Protein AF-A0A929IME7-F1 (afdb_monomer)

Nearest PDB structures (foldseek):
  8y5f-assembly1_C  TM=7.824E-01  e=1.468E-04  Escherichia coli
  2onk-assembly2_I  TM=8.245E-01  e=1.094E-02  Archaeoglobus fulgidus
  3d31-assembly1_C  TM=7.645E-01  e=2.244E-02  unclassified
  8zx1-assembly1_B  TM=5.375E-01  e=4.275E-03  Escherichia coli
  7ahd-assembly1_B  TM=4.769E-01  e=6.906E-01  Lactococcus lactis subsp. lactis

Solvent-accessible surface area (backbone atoms only — not comparable to full-atom values): 17289 Å² total; per-residue (Å²): 132,90,69,57,42,54,57,50,12,52,50,47,50,54,52,40,48,53,50,31,56,76,72,68,50,60,83,88,37,71,70,63,36,28,67,52,50,30,52,53,43,50,49,60,58,39,48,55,57,36,48,54,51,4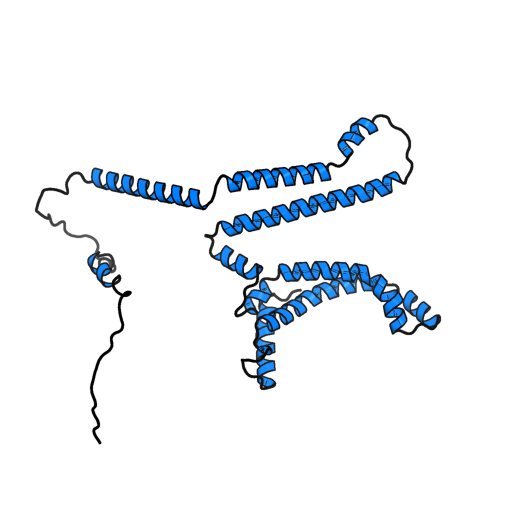3,47,65,54,55,74,72,55,66,64,63,63,51,51,56,35,44,76,74,68,43,50,73,69,52,36,40,63,71,49,52,44,64,69,42,42,67,44,52,54,55,29,50,54,52,38,52,51,52,60,65,69,49,39,53,34,41,67,63,25,39,75,88,66,80,51,73,53,49,51,52,54,53,49,60,75,66,72,75,58,72,65,55,61,53,52,51,50,54,52,54,50,52,52,50,45,51,50,33,49,51,50,32,52,49,53,50,53,52,50,56,59,54,68,74,51,91,77,82,91,62,90,71,48,62,73,49,45,67,68,61,73,44,59,37,56,53,51,36,50,50,48,52,50,51,49,51,50,48,51,52,54,48,69,73,56,48,70,69,58,56,52,50,54,54,50,50,53,51,53,51,53,48,49,51,52,51,50,49,53,53,62,75,50,83,75,87,76,90,76,92,76,87,77,91,78,84,82,88,79,95,54,104,66,81,74,76,80,43,72,78,69,53,66,74,72,78,74,82,88,88,81,80,95,79,90,86,86,82,91,84,85,85,90,132

Secondary structure (DSSP, 8-state):
--S-HHHHHHHHHHHHHHHHHHTT--TTSGGG-HHHHHHHHHHHHHHHHHHHHHHHHHTT--THHHHHHHHTT--HHHHIIIIIHHHHHHHHHHHHHHHHHHHHH-HHHHHHH-SS---HHHHHHHHHHH---HHHHHHHHHHHHHHHHHHHHHHHHHHHHHHHHHTTS-----TTHHHHHHHTS-HHHHHHHHHHHHHHHHHHHHHTS-HHHHHHHHHHHHHHHHHHHHHHHHHH---SSS---PPP-------TTTTTT-HHHHTTTS--S---------------

pLDDT: mean 74.24, std 18.99, range [30.28, 96.38]

Radius of gyration: 35.91 Å; Cα contacts (8 Å, |Δi|>4): 130; chains: 1; bounding box: 115×60×104 Å

Mean predicted aligned error: 18.52 Å

Structure (mmCIF, N/CA/C/O backbone):
data_AF-A0A929IME7-F1
#
_entry.id   AF-A0A929IME7-F1
#
loop_
_atom_site.group_PDB
_atom_site.id
_atom_site.type_symbol
_atom_site.label_atom_id
_atom_site.label_alt_id
_atom_site.label_comp_id
_atom_site.label_asym_id
_atom_site.label_entity_id
_atom_site.label_seq_id
_atom_site.pdbx_PDB_ins_code
_atom_site.Cartn_x
_atom_site.Cartn_y
_atom_site.Cartn_z
_atom_site.occupancy
_atom_site.B_iso_or_equiv
_atom_site.auth_seq_id
_atom_site.auth_comp_id
_atom_site.auth_asym_id
_atom_site.auth_atom_id
_atom_site.pdbx_PDB_model_num
ATOM 1 N N . ILE A 1 1 ? 3.994 14.304 4.535 1.00 55.09 1 ILE A N 1
ATOM 2 C CA . ILE A 1 1 ? 3.701 14.301 3.075 1.00 55.09 1 ILE A CA 1
ATOM 3 C C . ILE A 1 1 ? 4.579 15.289 2.292 1.00 55.09 1 ILE A C 1
ATOM 5 O O . ILE A 1 1 ? 4.813 15.059 1.120 1.00 55.09 1 ILE A O 1
ATOM 9 N N . LEU A 1 2 ? 5.150 16.322 2.928 1.00 61.75 2 LEU A N 1
ATOM 10 C CA . LEU A 1 2 ? 6.021 17.316 2.274 1.00 61.75 2 LEU A CA 1
ATOM 11 C C . LEU A 1 2 ? 7.448 16.849 1.914 1.00 61.75 2 LEU A C 1
ATOM 13 O O . LEU A 1 2 ? 8.170 17.603 1.272 1.00 61.75 2 LEU A O 1
ATOM 17 N N . ILE A 1 3 ? 7.880 15.646 2.315 1.00 77.56 3 ILE A N 1
ATOM 18 C CA . ILE A 1 3 ? 9.236 15.159 2.017 1.00 77.56 3 ILE A CA 1
ATOM 19 C C . ILE A 1 3 ? 9.230 14.506 0.627 1.00 77.56 3 ILE A C 1
ATOM 21 O O . ILE A 1 3 ? 8.476 13.548 0.429 1.00 77.56 3 ILE A O 1
ATOM 25 N N . PRO A 1 4 ? 10.061 14.970 -0.325 1.00 85.62 4 PRO A N 1
ATOM 26 C CA . PRO A 1 4 ? 10.187 14.327 -1.628 1.00 85.62 4 PRO A CA 1
ATOM 27 C C . PRO A 1 4 ? 10.603 12.860 -1.466 1.00 85.62 4 PRO A C 1
ATOM 29 O O . PRO A 1 4 ? 11.524 12.558 -0.708 1.00 85.62 4 PRO A O 1
ATOM 32 N N . GLY A 1 5 ? 9.970 11.943 -2.205 1.00 82.44 5 GLY A N 1
ATOM 33 C CA . GLY A 1 5 ? 10.250 10.502 -2.082 1.00 82.44 5 GLY A CA 1
ATOM 34 C C . GLY A 1 5 ? 11.716 10.125 -2.350 1.00 82.44 5 GLY A C 1
ATOM 35 O O . GLY A 1 5 ? 12.205 9.156 -1.775 1.00 82.44 5 GLY A O 1
ATOM 36 N N . VAL A 1 6 ? 12.423 10.948 -3.134 1.00 87.12 6 VAL A N 1
ATOM 37 C CA . VAL A 1 6 ? 13.877 10.878 -3.367 1.00 87.12 6 VAL A CA 1
ATOM 38 C C . VAL A 1 6 ? 14.656 10.991 -2.056 1.00 87.12 6 VAL A C 1
ATOM 40 O O . VAL A 1 6 ? 15.503 10.152 -1.762 1.00 87.12 6 VAL A O 1
ATOM 43 N N . VAL A 1 7 ? 14.342 12.012 -1.250 1.00 90.69 7 VAL A N 1
ATOM 44 C CA . VAL A 1 7 ? 15.007 12.265 0.034 1.00 90.69 7 VAL A CA 1
ATOM 45 C C . VAL A 1 7 ? 14.763 11.086 0.962 1.00 90.69 7 VAL A C 1
ATOM 47 O O . VAL A 1 7 ? 15.702 10.567 1.545 1.00 90.69 7 VAL A O 1
ATOM 50 N N . LEU A 1 8 ? 13.525 10.590 1.024 1.00 88.75 8 LEU A N 1
ATOM 51 C CA . LEU A 1 8 ? 13.186 9.430 1.847 1.00 88.75 8 LEU A CA 1
ATOM 52 C C . LEU A 1 8 ? 13.962 8.172 1.420 1.00 88.75 8 LEU A C 1
ATOM 54 O O . LEU A 1 8 ? 14.475 7.458 2.280 1.00 88.75 8 LEU A O 1
ATOM 58 N N . GLY A 1 9 ? 14.095 7.919 0.114 1.00 87.56 9 GLY A N 1
ATOM 59 C CA . GLY A 1 9 ? 14.859 6.787 -0.415 1.00 87.56 9 GLY A CA 1
ATOM 60 C C . GLY A 1 9 ? 16.346 6.859 -0.061 1.00 87.56 9 GLY A C 1
ATOM 61 O O . GLY A 1 9 ? 16.878 5.928 0.542 1.00 87.56 9 GLY A O 1
ATOM 62 N N . ILE A 1 10 ? 16.996 7.986 -0.363 1.00 89.81 10 ILE A N 1
ATOM 63 C CA . ILE A 1 10 ? 18.427 8.190 -0.087 1.00 89.81 10 ILE A CA 1
ATOM 64 C C . ILE A 1 10 ? 18.698 8.189 1.424 1.00 89.81 10 ILE A C 1
ATOM 66 O O . ILE A 1 10 ? 19.636 7.539 1.883 1.00 89.81 10 ILE A O 1
ATOM 70 N N . SER A 1 11 ? 17.864 8.863 2.221 1.00 90.88 11 SER A N 1
ATOM 71 C CA . SER A 1 11 ? 18.013 8.879 3.679 1.00 90.88 11 SER A CA 1
ATOM 72 C C . SER A 1 11 ? 17.864 7.488 4.288 1.00 90.88 11 SER A C 1
ATOM 74 O O . SER A 1 11 ? 18.624 7.163 5.194 1.00 90.88 11 SER A O 1
ATOM 76 N N . THR A 1 12 ? 16.944 6.655 3.787 1.00 89.06 12 THR A N 1
ATOM 77 C CA . THR A 1 12 ? 16.771 5.275 4.277 1.00 89.06 12 THR A CA 1
ATOM 78 C C . THR A 1 12 ? 18.009 4.426 3.990 1.00 89.06 12 THR A C 1
ATOM 80 O O . THR A 1 12 ? 18.471 3.718 4.881 1.00 89.06 12 THR A O 1
ATOM 83 N N . LEU A 1 13 ? 18.584 4.542 2.785 1.00 89.00 13 LEU A N 1
ATOM 84 C CA . LEU A 1 13 ? 19.834 3.866 2.427 1.00 89.00 13 LEU A CA 1
ATOM 85 C C . LEU A 1 13 ? 20.978 4.247 3.365 1.00 89.00 13 LEU A C 1
ATOM 87 O O . LEU A 1 13 ? 21.576 3.380 3.997 1.00 89.00 13 LEU A O 1
ATOM 91 N N . ILE A 1 14 ? 21.253 5.548 3.477 1.00 89.81 14 ILE A N 1
ATOM 92 C CA . ILE A 1 14 ? 22.387 6.055 4.257 1.00 89.81 14 ILE A CA 1
ATOM 93 C C . ILE A 1 14 ? 22.209 5.737 5.741 1.00 89.81 14 ILE A C 1
ATOM 95 O O . ILE A 1 14 ? 23.164 5.345 6.407 1.00 89.81 14 ILE A O 1
ATOM 99 N N . PHE A 1 15 ? 20.998 5.906 6.274 1.00 90.44 15 PHE A N 1
ATOM 100 C CA . PHE A 1 15 ? 20.704 5.618 7.674 1.00 90.44 15 PHE A CA 1
ATOM 101 C C . PHE A 1 15 ? 20.980 4.153 8.013 1.00 90.44 15 PHE A C 1
ATOM 103 O O . PHE A 1 15 ? 21.604 3.854 9.033 1.00 90.44 15 PHE A O 1
ATOM 110 N N . TRP A 1 16 ? 20.532 3.241 7.153 1.00 88.06 16 TRP A N 1
ATOM 111 C CA . TRP A 1 16 ? 20.640 1.815 7.415 1.00 88.06 16 TRP A CA 1
ATOM 112 C C . TRP A 1 16 ? 22.048 1.270 7.158 1.00 88.06 16 TRP A C 1
ATOM 114 O O . TRP A 1 16 ? 22.533 0.477 7.961 1.00 88.06 16 TRP A O 1
ATOM 124 N N . ASP A 1 17 ? 22.748 1.784 6.143 1.00 86.88 17 ASP A N 1
ATOM 125 C CA . ASP A 1 17 ? 24.178 1.530 5.928 1.00 86.88 17 ASP A CA 1
ATOM 126 C C . ASP A 1 17 ? 25.020 1.987 7.134 1.00 86.88 17 ASP A C 1
ATOM 128 O O . ASP A 1 17 ? 25.772 1.203 7.713 1.00 86.88 17 ASP A O 1
ATOM 132 N N . ARG A 1 18 ? 24.819 3.224 7.612 1.00 89.12 18 ARG A N 1
ATOM 133 C CA . ARG A 1 18 ? 25.498 3.740 8.817 1.00 89.12 18 ARG A CA 1
ATOM 134 C C . ARG A 1 18 ? 25.204 2.894 10.056 1.00 89.12 18 ARG A C 1
ATOM 136 O O . ARG A 1 18 ? 26.102 2.648 10.857 1.00 89.12 18 ARG A O 1
ATOM 143 N N . THR A 1 19 ? 23.958 2.457 10.220 1.00 88.62 19 THR A N 1
ATOM 144 C CA . THR A 1 19 ? 23.538 1.621 11.356 1.00 88.62 19 THR A CA 1
ATOM 145 C C . THR A 1 19 ? 24.183 0.236 11.295 1.00 88.62 19 THR A C 1
ATOM 147 O O . THR A 1 19 ? 24.656 -0.259 12.317 1.00 88.62 19 THR A O 1
ATOM 150 N N . ALA A 1 20 ? 24.258 -0.374 10.110 1.00 87.25 20 ALA A N 1
ATOM 151 C CA . ALA A 1 20 ? 24.904 -1.667 9.910 1.00 87.25 20 ALA A CA 1
ATOM 152 C C . ALA A 1 20 ? 26.404 -1.611 10.232 1.00 87.25 20 ALA A C 1
ATOM 154 O O . ALA A 1 20 ? 26.901 -2.462 10.971 1.00 87.25 20 ALA A O 1
ATOM 155 N N . GLN A 1 21 ? 27.094 -0.563 9.769 1.00 86.25 21 GLN A N 1
ATOM 156 C CA . GLN A 1 21 ? 28.511 -0.333 10.069 1.00 86.25 21 GLN A CA 1
ATOM 157 C C . GLN A 1 21 ? 28.762 -0.143 11.571 1.00 86.25 21 GLN A C 1
ATOM 159 O O . GLN A 1 21 ? 29.700 -0.725 12.113 1.00 86.25 21 GLN A O 1
ATOM 164 N N . LEU A 1 22 ? 27.910 0.624 12.264 1.00 88.12 22 LEU A N 1
ATOM 165 C CA . LEU A 1 22 ? 28.011 0.817 13.718 1.00 88.12 22 LEU A CA 1
ATOM 166 C C . LEU A 1 22 ? 27.835 -0.487 14.503 1.00 88.12 22 LEU A C 1
ATOM 168 O O . LEU A 1 22 ? 28.464 -0.669 15.542 1.00 88.12 22 LEU A O 1
ATOM 172 N N . LEU A 1 23 ? 26.986 -1.387 14.012 1.00 87.31 23 LEU A N 1
ATOM 173 C CA . LEU A 1 23 ? 26.743 -2.693 14.622 1.00 87.31 23 LEU A CA 1
ATOM 174 C C . LEU A 1 23 ? 27.769 -3.759 14.191 1.00 87.31 23 LEU A C 1
ATOM 176 O O . LEU A 1 23 ? 27.690 -4.893 14.659 1.00 87.31 23 LEU A O 1
ATOM 180 N N . GLY A 1 24 ? 28.736 -3.412 13.333 1.00 83.25 24 GLY A N 1
ATOM 181 C CA . GLY A 1 24 ? 29.780 -4.324 12.857 1.00 83.25 24 GLY A CA 1
ATOM 182 C C . GLY A 1 24 ? 29.287 -5.387 11.871 1.00 83.25 24 GLY A C 1
ATOM 183 O O . GLY A 1 24 ? 29.948 -6.408 11.689 1.00 83.25 24 GLY A O 1
ATOM 184 N N . PHE A 1 25 ? 28.126 -5.178 11.245 1.00 84.12 25 PHE A N 1
ATOM 185 C CA . PHE A 1 25 ? 27.586 -6.095 10.245 1.00 84.12 25 PHE A CA 1
ATOM 186 C C . PHE A 1 25 ? 28.297 -5.904 8.900 1.00 84.12 25 PHE A C 1
ATOM 188 O O . PHE A 1 25 ? 28.395 -4.789 8.393 1.00 84.12 25 PHE A O 1
ATOM 195 N N . GLY A 1 26 ? 28.779 -7.001 8.310 1.00 75.38 26 GLY A N 1
ATOM 196 C CA . GLY A 1 26 ? 29.401 -6.986 6.984 1.00 75.38 26 GLY A CA 1
ATOM 197 C C . GLY A 1 26 ? 28.397 -6.711 5.859 1.00 75.38 26 GLY A C 1
ATOM 198 O O . GLY A 1 26 ? 27.181 -6.828 6.051 1.00 75.38 26 GLY A O 1
ATOM 199 N N . THR A 1 27 ? 28.914 -6.407 4.668 1.00 72.19 27 THR A N 1
ATOM 200 C CA . THR A 1 27 ? 28.147 -6.093 3.444 1.00 72.19 27 THR A CA 1
ATOM 201 C C . THR A 1 27 ? 27.210 -7.206 2.968 1.00 72.19 27 THR A C 1
ATOM 203 O O . THR A 1 27 ? 26.297 -6.943 2.193 1.00 72.19 27 THR A O 1
ATOM 206 N N . ASP A 1 28 ? 27.380 -8.428 3.471 1.00 71.31 28 ASP A N 1
ATOM 207 C CA . ASP A 1 28 ? 26.550 -9.594 3.129 1.00 71.31 28 ASP A CA 1
ATOM 208 C C . ASP A 1 28 ? 25.298 -9.718 4.016 1.00 71.31 28 ASP A C 1
ATOM 210 O O . ASP A 1 28 ? 24.482 -10.630 3.868 1.00 71.31 28 ASP A O 1
ATOM 214 N N . SER A 1 29 ? 25.139 -8.806 4.977 1.00 79.81 29 SER A N 1
ATOM 215 C CA . SER A 1 29 ? 24.031 -8.831 5.927 1.00 79.81 29 SER A CA 1
ATOM 216 C C . SER A 1 29 ? 22.724 -8.379 5.276 1.00 79.81 29 SER A C 1
ATOM 218 O O . SER A 1 29 ? 22.706 -7.592 4.330 1.00 79.81 29 SER A O 1
ATOM 220 N N . PHE A 1 30 ? 21.590 -8.786 5.855 1.00 78.88 30 PHE A N 1
ATOM 221 C CA . PHE A 1 30 ? 20.258 -8.355 5.401 1.00 78.88 30 PHE A CA 1
ATOM 222 C C . PHE A 1 30 ? 20.090 -6.826 5.361 1.00 78.88 30 PHE A C 1
ATOM 224 O O . PHE A 1 30 ? 19.245 -6.318 4.627 1.00 78.88 30 PHE A O 1
ATOM 231 N N . PHE A 1 31 ? 20.921 -6.097 6.114 1.00 77.25 31 PHE A N 1
ATOM 232 C CA . PHE A 1 31 ? 20.988 -4.644 6.108 1.00 77.25 31 PHE A CA 1
ATOM 233 C C . PHE A 1 31 ? 21.411 -4.035 4.767 1.00 77.25 31 PHE A C 1
ATOM 235 O O . PHE A 1 31 ? 21.135 -2.869 4.539 1.00 77.25 31 PHE A O 1
ATOM 242 N N . TYR A 1 32 ? 22.030 -4.792 3.867 1.00 77.12 32 TYR A N 1
ATOM 243 C CA . TYR A 1 32 ? 22.416 -4.317 2.535 1.00 77.12 32 TYR A CA 1
ATOM 244 C C . TYR A 1 32 ? 21.489 -4.839 1.431 1.00 77.12 32 TYR A C 1
ATOM 246 O O . TYR A 1 32 ? 21.641 -4.505 0.256 1.00 77.12 32 TYR A O 1
ATOM 254 N N . ASN A 1 33 ? 20.491 -5.650 1.792 1.00 84.12 33 ASN A N 1
ATOM 255 C CA . ASN A 1 33 ? 19.582 -6.241 0.827 1.00 84.12 33 ASN A CA 1
ATOM 256 C C . ASN A 1 33 ? 18.559 -5.208 0.332 1.00 84.12 33 ASN A C 1
ATOM 258 O O . ASN A 1 33 ? 17.707 -4.761 1.097 1.00 84.12 33 ASN A O 1
ATOM 262 N N . GLY A 1 34 ? 18.579 -4.886 -0.964 1.00 83.25 34 GLY A N 1
ATOM 263 C CA . GLY A 1 34 ? 17.682 -3.884 -1.555 1.00 83.25 34 GLY A CA 1
ATOM 264 C C . GLY A 1 34 ? 16.193 -4.104 -1.250 1.00 83.25 34 GLY A C 1
ATOM 265 O O . GLY A 1 34 ? 15.480 -3.135 -1.014 1.00 83.25 34 GLY A O 1
ATOM 266 N N . ILE A 1 35 ? 15.721 -5.355 -1.147 1.00 85.50 35 ILE A N 1
ATOM 267 C CA . ILE A 1 35 ? 14.325 -5.643 -0.768 1.00 85.50 35 ILE A CA 1
ATOM 268 C C . ILE A 1 35 ? 14.044 -5.139 0.647 1.00 85.50 35 ILE A C 1
ATOM 270 O O . ILE A 1 35 ? 13.024 -4.494 0.884 1.00 85.50 35 ILE A O 1
ATOM 274 N N . PHE A 1 36 ? 14.948 -5.417 1.586 1.00 87.56 36 PHE A N 1
ATOM 275 C CA . PHE A 1 36 ? 14.795 -5.017 2.978 1.00 87.56 36 PHE A CA 1
ATOM 276 C C . PHE A 1 36 ? 14.721 -3.489 3.109 1.00 87.56 36 PHE A C 1
ATOM 278 O O . PHE A 1 36 ? 13.791 -2.964 3.728 1.00 87.56 36 PHE A O 1
ATOM 285 N N . LEU A 1 37 ? 15.640 -2.762 2.463 1.00 88.31 37 LEU A N 1
ATOM 286 C CA . LEU A 1 37 ? 15.640 -1.297 2.503 1.00 88.31 37 LEU A CA 1
ATOM 287 C C . LEU A 1 37 ? 14.412 -0.708 1.804 1.00 88.31 37 LEU A C 1
ATOM 289 O O . LEU A 1 37 ? 13.821 0.253 2.305 1.00 88.31 37 LEU A O 1
ATOM 293 N N . THR A 1 38 ? 13.976 -1.302 0.690 1.00 88.75 38 THR A N 1
ATOM 294 C CA . THR A 1 38 ? 12.741 -0.890 0.021 1.00 88.75 38 THR A CA 1
ATOM 295 C C . THR A 1 38 ? 11.522 -1.096 0.921 1.00 88.75 38 THR A C 1
ATOM 297 O O . THR A 1 38 ? 10.694 -0.191 1.014 1.00 88.75 38 THR A O 1
ATOM 300 N N . VAL A 1 39 ? 11.406 -2.223 1.631 1.00 89.75 39 VAL A N 1
ATOM 301 C CA . VAL A 1 39 ? 10.277 -2.487 2.544 1.00 89.75 39 VAL A CA 1
ATOM 302 C C . VAL A 1 39 ? 10.234 -1.472 3.689 1.00 89.75 39 VAL A C 1
ATOM 304 O O . VAL A 1 39 ? 9.158 -0.960 4.011 1.00 89.75 39 VAL A O 1
ATOM 307 N N . LEU A 1 40 ? 11.380 -1.117 4.276 1.00 89.62 40 LEU A N 1
ATOM 308 C CA . LEU A 1 40 ? 11.431 -0.096 5.329 1.00 89.62 40 LEU A CA 1
ATOM 309 C C . LEU A 1 40 ? 11.096 1.308 4.811 1.00 89.62 40 LEU A C 1
ATOM 311 O O . LEU A 1 40 ? 10.313 2.028 5.438 1.00 89.62 40 LEU A O 1
ATOM 315 N N . GLY A 1 41 ? 11.629 1.691 3.649 1.00 88.31 41 GLY A N 1
ATOM 316 C CA . GLY A 1 41 ? 11.316 2.985 3.038 1.00 88.31 41 GLY A CA 1
ATOM 317 C C . GLY A 1 41 ? 9.829 3.107 2.683 1.00 88.31 41 GLY A C 1
ATOM 318 O O . GLY A 1 41 ? 9.170 4.088 3.034 1.00 88.31 41 GLY A O 1
ATOM 319 N N . GLN A 1 42 ? 9.270 2.074 2.049 1.00 89.88 42 GLN A N 1
ATOM 320 C CA . GLN A 1 42 ? 7.855 2.019 1.672 1.00 89.88 42 GLN A CA 1
ATOM 321 C C . GLN A 1 42 ? 6.934 2.031 2.893 1.00 89.88 42 GLN A C 1
ATOM 323 O O . GLN A 1 42 ? 5.993 2.822 2.941 1.00 89.88 42 GLN A O 1
ATOM 328 N N . SER A 1 43 ? 7.213 1.206 3.905 1.00 91.06 43 SER A N 1
ATOM 329 C CA . SER A 1 43 ? 6.394 1.156 5.123 1.00 91.06 43 SER A CA 1
ATOM 330 C C . SER A 1 43 ? 6.396 2.487 5.876 1.00 91.06 43 SER A C 1
ATOM 332 O O . SER A 1 43 ? 5.335 2.939 6.310 1.00 91.06 43 SER A O 1
ATOM 334 N N . SER A 1 44 ? 7.537 3.175 5.946 1.00 89.81 44 SER A N 1
ATOM 335 C CA . SER A 1 44 ? 7.639 4.507 6.558 1.00 89.81 44 SER A CA 1
ATOM 336 C C . SER A 1 44 ? 6.765 5.537 5.833 1.00 89.81 44 SER A C 1
ATOM 338 O O . SER A 1 44 ? 6.012 6.276 6.470 1.00 89.81 44 SER A O 1
ATOM 340 N N . PHE A 1 45 ? 6.786 5.547 4.498 1.00 88.25 45 PHE A N 1
ATOM 341 C CA . PHE A 1 45 ? 5.948 6.444 3.698 1.00 88.25 45 PHE A CA 1
ATOM 342 C C . PHE A 1 45 ? 4.452 6.121 3.829 1.00 88.25 45 PHE A C 1
ATOM 344 O O . PHE A 1 45 ? 3.640 6.999 4.131 1.00 88.25 45 PHE A O 1
ATOM 351 N N . ILE A 1 46 ? 4.083 4.854 3.649 1.00 91.88 46 ILE A N 1
ATOM 352 C CA . ILE A 1 46 ? 2.688 4.399 3.639 1.00 91.88 46 ILE A CA 1
ATOM 353 C C . ILE A 1 46 ? 2.049 4.526 5.027 1.00 91.88 46 ILE A C 1
ATOM 355 O O . ILE A 1 46 ? 0.881 4.907 5.136 1.00 91.88 46 ILE A O 1
ATOM 359 N N . SER A 1 47 ? 2.812 4.282 6.099 1.00 92.88 47 SER A N 1
ATOM 360 C CA . SER A 1 47 ? 2.316 4.416 7.475 1.00 92.88 47 SER A CA 1
ATOM 361 C C . SER A 1 47 ? 1.765 5.813 7.766 1.00 92.88 47 SER A C 1
ATOM 363 O O . SER A 1 47 ? 0.754 5.928 8.455 1.00 92.88 47 SER A O 1
ATOM 365 N N . SER A 1 48 ? 2.343 6.862 7.167 1.00 91.00 48 SER A N 1
ATOM 366 C CA . SER A 1 48 ? 1.859 8.240 7.308 1.00 91.00 48 SER A CA 1
ATOM 367 C C . SER A 1 48 ? 0.449 8.423 6.730 1.00 91.00 48 SER A C 1
ATOM 369 O O . SER A 1 48 ? -0.385 9.096 7.339 1.00 91.00 48 SER A O 1
ATOM 371 N N . TYR A 1 49 ? 0.147 7.797 5.586 1.00 90.50 49 TYR A N 1
ATOM 372 C CA . TYR A 1 49 ? -1.198 7.823 4.996 1.00 90.50 49 TYR A CA 1
ATOM 373 C C . TYR A 1 49 ? -2.198 7.047 5.849 1.00 90.50 49 TYR A C 1
ATOM 375 O O . TYR A 1 49 ? -3.281 7.555 6.154 1.00 90.50 49 TYR A O 1
ATOM 383 N N . CYS A 1 50 ? -1.825 5.840 6.281 1.00 94.25 50 CYS A N 1
ATOM 384 C CA . CYS A 1 50 ? -2.659 5.025 7.160 1.00 94.25 50 CYS A CA 1
ATOM 385 C C . CYS A 1 50 ? -2.979 5.755 8.466 1.00 94.25 50 CYS A C 1
ATOM 387 O O . CYS A 1 50 ? -4.136 5.794 8.886 1.00 94.25 50 CYS A O 1
ATOM 389 N N . MET A 1 51 ? -1.964 6.366 9.080 1.00 94.06 51 MET A N 1
ATOM 390 C CA . MET A 1 51 ? -2.093 7.131 10.314 1.00 94.06 51 MET A CA 1
ATOM 391 C C . MET A 1 51 ? -3.086 8.279 10.146 1.00 94.06 51 MET A C 1
ATOM 393 O O . MET A 1 51 ? -3.999 8.405 10.958 1.00 94.06 51 MET A O 1
ATOM 397 N N . LEU A 1 52 ? -2.968 9.071 9.075 1.00 93.12 52 LEU A N 1
ATOM 398 C CA . LEU A 1 52 ? -3.871 10.196 8.831 1.00 93.12 52 LEU A CA 1
ATOM 399 C C . LEU A 1 52 ? -5.335 9.746 8.714 1.00 93.12 52 LEU A C 1
ATOM 401 O O . LEU A 1 52 ? -6.225 10.354 9.309 1.00 93.12 52 LEU A O 1
ATOM 405 N N . MET A 1 53 ? -5.589 8.650 7.998 1.00 93.06 53 MET A N 1
ATOM 406 C CA . MET A 1 53 ? -6.952 8.140 7.830 1.00 93.06 53 MET A CA 1
ATOM 407 C C . MET A 1 53 ? -7.528 7.531 9.109 1.00 93.06 53 MET A C 1
ATOM 409 O O . MET A 1 53 ? -8.713 7.713 9.402 1.00 93.06 53 MET A O 1
ATOM 413 N N . ILE A 1 54 ? -6.700 6.835 9.889 1.00 94.94 54 ILE A N 1
ATOM 414 C CA . ILE A 1 54 ? -7.115 6.283 11.180 1.00 94.94 54 ILE A CA 1
ATOM 415 C C . ILE A 1 54 ? -7.415 7.415 12.168 1.00 94.94 54 ILE A C 1
ATOM 417 O O . ILE A 1 54 ? -8.467 7.382 12.805 1.00 94.94 54 ILE A O 1
ATOM 421 N N . ILE A 1 55 ? -6.566 8.446 12.247 1.00 94.75 55 ILE A N 1
ATOM 422 C CA . ILE A 1 55 ? -6.781 9.613 13.117 1.00 94.75 55 ILE A CA 1
ATOM 423 C C . ILE A 1 55 ? -8.078 10.334 12.754 1.00 94.75 55 ILE A C 1
ATOM 425 O O . ILE A 1 55 ? -8.885 10.603 13.640 1.00 94.75 55 ILE A O 1
ATOM 429 N N . ALA A 1 56 ? -8.334 10.579 11.466 1.00 94.19 56 ALA A N 1
ATOM 430 C CA . ALA A 1 56 ? -9.561 11.244 11.019 1.00 94.19 56 ALA A CA 1
ATOM 431 C C . ALA A 1 56 ? -10.838 10.495 11.447 1.00 94.19 56 ALA A C 1
ATOM 433 O O . ALA A 1 56 ? -11.894 11.097 11.660 1.00 94.19 56 ALA A O 1
ATOM 434 N N . ARG A 1 57 ? -10.757 9.167 11.579 1.00 94.00 57 ARG A N 1
ATOM 435 C CA . ARG A 1 57 ? -11.862 8.332 12.063 1.00 94.00 57 ARG A CA 1
ATOM 436 C C . ARG A 1 57 ? -11.917 8.275 13.582 1.00 94.00 57 ARG A C 1
ATOM 438 O O . ARG A 1 57 ? -13.016 8.317 14.126 1.00 94.00 57 ARG A O 1
ATOM 445 N N . LEU A 1 58 ? -10.769 8.251 14.250 1.00 93.75 58 LEU A N 1
ATOM 446 C CA . LEU A 1 58 ? -10.674 8.270 15.706 1.00 93.75 58 LEU A CA 1
ATOM 447 C C . LEU A 1 58 ? -11.163 9.600 16.303 1.00 93.75 58 LEU A C 1
ATOM 449 O O . LEU A 1 58 ? -11.804 9.590 17.340 1.00 93.75 58 LEU A O 1
ATOM 453 N N . GLN A 1 59 ? -10.975 10.729 15.614 1.00 94.31 59 GLN A N 1
ATOM 454 C CA . GLN A 1 59 ? -11.499 12.041 16.032 1.00 94.31 59 GLN A CA 1
ATOM 455 C C . GLN A 1 59 ? -13.032 12.108 16.115 1.00 94.31 59 GLN A C 1
ATOM 457 O O . GLN A 1 59 ? -13.574 12.997 16.761 1.00 94.31 59 GLN A O 1
ATOM 462 N N . ARG A 1 60 ? -13.741 11.196 15.440 1.00 92.81 60 ARG A N 1
ATOM 463 C CA . ARG A 1 60 ? -15.208 11.093 15.493 1.00 92.81 60 ARG A CA 1
ATOM 464 C C . ARG A 1 60 ? -15.694 10.068 16.518 1.00 92.81 60 ARG A C 1
ATOM 466 O O . ARG A 1 60 ? -16.893 9.812 16.579 1.00 92.81 60 ARG A O 1
ATOM 473 N N . PHE A 1 61 ? -14.780 9.418 17.232 1.00 94.19 61 PHE A N 1
ATOM 474 C CA . PHE A 1 61 ? -15.112 8.428 18.243 1.00 94.19 61 PHE A CA 1
ATOM 475 C C . PHE A 1 61 ? -15.511 9.123 19.545 1.00 94.19 61 PHE A C 1
ATOM 477 O O . PHE A 1 61 ? -14.821 10.030 20.001 1.00 94.19 61 PHE A O 1
ATOM 484 N N . ASP A 1 62 ? -16.614 8.680 20.139 1.00 94.94 62 ASP A N 1
ATOM 485 C CA . ASP A 1 62 ? -17.078 9.166 21.434 1.00 94.94 62 ASP A CA 1
ATOM 486 C C . ASP A 1 62 ? -16.376 8.398 22.562 1.00 94.94 62 ASP A C 1
ATOM 488 O O . ASP A 1 62 ? -16.575 7.190 22.729 1.00 94.94 62 ASP A O 1
ATOM 492 N N . THR A 1 63 ? -15.550 9.097 23.343 1.00 92.50 63 THR A N 1
ATOM 493 C CA . THR A 1 63 ? -14.828 8.519 24.485 1.00 92.50 63 THR A CA 1
ATOM 494 C C . THR A 1 63 ? -15.762 8.029 25.589 1.00 92.50 63 THR A C 1
ATOM 496 O O . THR A 1 63 ? -15.389 7.091 26.299 1.00 92.50 63 THR A O 1
ATOM 499 N N . GLY A 1 64 ? -16.996 8.542 25.668 1.00 95.00 64 GLY A N 1
ATOM 500 C CA . GLY A 1 64 ? -17.999 8.084 26.632 1.00 95.00 64 GLY A CA 1
ATOM 501 C C . GLY A 1 64 ? -18.348 6.598 26.485 1.00 95.00 64 GLY A C 1
ATOM 502 O O . GLY A 1 64 ? -18.678 5.935 27.465 1.00 95.00 64 GLY A O 1
ATOM 503 N N . GLN A 1 65 ? -18.189 6.017 25.288 1.00 94.06 65 GLN A N 1
ATOM 504 C CA . GLN A 1 65 ? -18.389 4.576 25.081 1.00 94.06 65 GLN A CA 1
ATOM 505 C C . GLN A 1 65 ? -17.323 3.719 25.776 1.00 94.06 65 GLN A C 1
ATOM 507 O O . GLN A 1 65 ? -17.602 2.581 26.156 1.00 94.06 65 GLN A O 1
ATOM 512 N N . ILE A 1 66 ? -16.099 4.237 25.923 1.00 95.00 66 ILE A N 1
ATOM 513 C CA . ILE A 1 66 ? -15.019 3.546 26.640 1.00 95.00 66 ILE A CA 1
ATOM 514 C C . ILE A 1 66 ? -15.222 3.693 28.147 1.00 95.00 66 ILE A C 1
ATOM 516 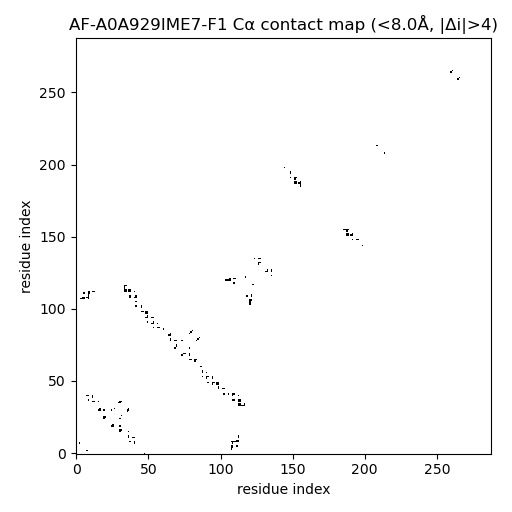O O . ILE A 1 66 ? -15.110 2.696 28.858 1.00 95.00 66 ILE A O 1
ATOM 520 N N . GLU A 1 67 ? -15.566 4.893 28.615 1.00 95.06 67 GLU A N 1
ATOM 521 C CA . GLU A 1 67 ? -15.851 5.173 30.030 1.00 95.06 67 GLU A CA 1
ATOM 522 C C . GLU A 1 67 ? -17.009 4.307 30.543 1.00 95.06 67 GLU A C 1
ATOM 524 O O . GLU A 1 67 ? -16.832 3.552 31.495 1.00 95.06 67 GLU A O 1
ATOM 529 N N . ALA A 1 68 ? -18.132 4.258 29.819 1.00 95.62 68 ALA A N 1
ATOM 530 C CA . ALA A 1 68 ? -19.266 3.404 30.180 1.00 95.62 68 ALA A CA 1
ATOM 531 C C . ALA A 1 68 ? -18.913 1.902 30.208 1.00 95.62 68 ALA A C 1
ATOM 533 O O . ALA A 1 68 ? -19.472 1.130 30.987 1.00 95.62 68 ALA A O 1
ATOM 534 N N . ALA A 1 69 ? -17.985 1.455 29.356 1.00 94.81 69 ALA A N 1
ATOM 535 C CA . ALA A 1 69 ? -17.531 0.067 29.364 1.00 94.81 69 ALA A CA 1
ATOM 536 C C . ALA A 1 69 ? -16.647 -0.247 30.578 1.00 94.81 69 ALA A C 1
ATOM 538 O O . ALA A 1 69 ? -16.756 -1.340 31.138 1.00 94.81 69 ALA A O 1
ATOM 539 N N . LEU A 1 70 ? -15.793 0.697 30.981 1.00 95.75 70 LEU A N 1
ATOM 540 C CA . LEU A 1 70 ? -14.984 0.603 32.198 1.00 95.75 70 LEU A CA 1
ATOM 541 C C . LEU A 1 70 ? -15.878 0.589 33.446 1.00 95.75 70 LEU A C 1
ATOM 543 O O . LEU A 1 70 ? -15.652 -0.241 34.326 1.00 95.75 70 LEU A O 1
ATOM 547 N N . ASP A 1 71 ? -16.938 1.401 33.473 1.00 96.38 71 ASP A N 1
ATOM 548 C CA . ASP A 1 71 ? -17.926 1.428 34.563 1.00 96.38 71 ASP A CA 1
ATOM 549 C C . ASP A 1 71 ? -18.670 0.090 34.717 1.00 96.38 71 ASP A C 1
ATOM 551 O O . ASP A 1 71 ? -18.966 -0.349 35.828 1.00 96.38 71 ASP A O 1
ATOM 555 N N . LEU A 1 72 ? -18.917 -0.616 33.608 1.00 95.56 72 LEU A N 1
ATOM 556 C CA . LEU A 1 72 ? -19.488 -1.971 33.596 1.00 95.56 72 LEU A CA 1
ATOM 557 C C . LEU A 1 72 ? -18.470 -3.075 33.956 1.00 95.56 72 LEU A C 1
ATOM 559 O O . LEU A 1 72 ? -18.795 -4.263 33.882 1.00 95.56 72 LEU A O 1
ATOM 563 N N . GLY A 1 73 ? -17.242 -2.709 34.331 1.00 95.88 73 GLY A N 1
ATOM 564 C CA . GLY A 1 73 ? -16.187 -3.634 34.749 1.00 95.88 73 GLY A CA 1
ATOM 565 C C . GLY A 1 73 ? -15.347 -4.213 33.606 1.00 95.88 73 GLY A C 1
ATOM 566 O O . GLY A 1 73 ? -14.629 -5.195 33.814 1.00 95.88 73 GLY A O 1
ATOM 567 N N . ALA A 1 74 ? -15.409 -3.654 32.392 1.00 96.12 74 ALA A N 1
ATOM 568 C CA . ALA A 1 74 ? -14.528 -4.085 31.309 1.00 96.12 74 ALA A CA 1
ATOM 569 C C . ALA A 1 74 ? -13.088 -3.596 31.536 1.00 96.12 74 ALA A C 1
ATOM 571 O O . ALA A 1 74 ? -12.843 -2.467 31.948 1.00 96.12 74 ALA A O 1
ATOM 572 N N . THR A 1 75 ? -12.104 -4.427 31.190 1.00 96.31 75 THR A N 1
ATOM 573 C CA . THR A 1 75 ? -10.692 -4.000 31.176 1.00 96.31 75 THR A CA 1
ATOM 574 C C . THR A 1 75 ? -10.388 -3.120 29.957 1.00 96.31 75 THR A C 1
ATOM 576 O O . THR A 1 75 ? -11.025 -3.261 28.911 1.00 96.31 75 THR A O 1
ATOM 579 N N . ASN A 1 76 ? -9.354 -2.271 30.030 1.00 94.31 76 ASN A N 1
ATOM 580 C CA . ASN A 1 76 ? -8.917 -1.421 28.906 1.00 94.31 76 ASN A CA 1
ATOM 581 C C . ASN A 1 76 ? -8.719 -2.206 27.593 1.00 94.31 76 ASN A C 1
ATOM 583 O O . ASN A 1 76 ? -9.183 -1.797 26.530 1.00 94.31 76 ASN A O 1
ATOM 587 N N . THR A 1 77 ? -8.097 -3.387 27.662 1.00 96.25 77 THR A N 1
ATOM 588 C CA . THR A 1 77 ? -7.893 -4.264 26.497 1.00 96.25 77 THR A CA 1
ATOM 589 C C . THR A 1 77 ? -9.216 -4.787 25.927 1.00 96.25 77 THR A C 1
ATOM 591 O O . THR A 1 77 ? -9.355 -4.944 24.710 1.00 96.25 77 THR A O 1
ATOM 594 N N . GLN A 1 78 ? -10.202 -5.057 26.786 1.00 95.31 78 GLN A N 1
ATOM 595 C CA . GLN A 1 78 ? -11.529 -5.516 26.380 1.00 95.31 78 GLN A CA 1
ATOM 596 C C . GLN A 1 78 ? -12.341 -4.392 25.731 1.00 95.31 78 GLN A C 1
ATOM 598 O O . GLN A 1 78 ? -12.916 -4.624 24.666 1.00 95.31 78 GLN A O 1
ATOM 603 N N . ALA A 1 79 ? -12.337 -3.189 26.311 1.00 95.50 79 ALA A N 1
ATOM 604 C CA . ALA A 1 79 ? -12.963 -2.005 25.723 1.00 95.50 79 ALA A CA 1
ATOM 605 C C . ALA A 1 79 ? -12.339 -1.673 24.352 1.00 95.50 79 ALA A C 1
ATOM 607 O O . ALA A 1 79 ? -13.054 -1.510 23.361 1.00 95.50 79 ALA A O 1
ATOM 608 N N . PHE A 1 80 ? -11.006 -1.716 24.246 1.00 94.44 80 PHE A N 1
ATOM 609 C CA . PHE A 1 80 ? -10.291 -1.544 22.978 1.00 94.44 80 PHE A CA 1
ATOM 610 C C . PHE A 1 80 ? -10.737 -2.562 21.916 1.00 94.44 80 PHE A C 1
ATOM 612 O O . PHE A 1 80 ? -11.154 -2.178 20.824 1.00 94.44 80 PHE A O 1
ATOM 619 N N . ARG A 1 81 ? -10.686 -3.868 22.217 1.00 95.88 81 ARG A N 1
ATOM 620 C CA . ARG A 1 81 ? -10.994 -4.916 21.224 1.00 95.88 81 ARG A CA 1
ATOM 621 C C . ARG A 1 81 ? -12.476 -4.993 20.857 1.00 95.88 81 ARG A C 1
ATOM 623 O O . ARG A 1 81 ? -12.779 -5.327 19.714 1.00 95.88 81 ARG A O 1
ATOM 630 N N . ARG A 1 82 ? -13.391 -4.743 21.801 1.00 94.81 82 ARG A N 1
ATOM 631 C CA . ARG A 1 82 ? -14.841 -4.916 21.587 1.00 94.81 82 ARG A CA 1
ATOM 632 C C . ARG A 1 82 ? -15.565 -3.657 21.128 1.00 94.81 82 ARG A C 1
ATOM 634 O O . ARG A 1 82 ? -16.623 -3.796 20.528 1.00 94.81 82 ARG A O 1
ATOM 641 N N . ILE A 1 83 ? -15.028 -2.468 21.393 1.00 94.88 83 ILE A N 1
ATOM 642 C CA . ILE A 1 83 ? -15.704 -1.197 21.091 1.00 94.88 83 ILE A CA 1
ATOM 643 C C . ILE A 1 83 ? -14.879 -0.404 20.082 1.00 94.88 83 ILE A C 1
ATOM 645 O O . ILE A 1 83 ? -15.320 -0.165 18.957 1.00 94.88 83 ILE A O 1
ATOM 649 N N . MET A 1 84 ? -13.637 -0.074 20.438 1.00 94.31 84 MET A N 1
ATOM 650 C CA . MET A 1 84 ? -12.808 0.814 19.623 1.00 94.31 84 MET A CA 1
ATOM 651 C C . MET A 1 84 ? -12.386 0.166 18.293 1.00 94.31 84 MET A C 1
ATOM 653 O O . MET A 1 84 ? -12.520 0.764 17.227 1.00 94.31 84 MET A O 1
ATOM 657 N N . LEU A 1 85 ? -11.927 -1.087 18.324 1.00 94.69 85 LEU A N 1
ATOM 658 C CA . LEU A 1 85 ? -11.480 -1.815 17.135 1.00 94.69 85 LEU A CA 1
ATOM 659 C C . LEU A 1 85 ? -12.591 -2.028 16.083 1.00 94.69 85 LEU A C 1
ATOM 661 O O . LEU A 1 85 ? -12.331 -1.742 14.914 1.00 94.69 85 LEU A O 1
ATOM 665 N N . PRO A 1 86 ? -13.820 -2.486 16.414 1.00 94.38 86 PRO A N 1
ATOM 666 C CA . PRO A 1 86 ? -14.886 -2.601 15.417 1.00 94.38 86 PRO A CA 1
ATOM 667 C C . PRO A 1 86 ? -15.347 -1.244 14.877 1.00 94.38 86 PRO A C 1
ATOM 669 O O . PRO A 1 86 ? -15.673 -1.162 13.692 1.00 94.38 86 PRO A O 1
ATOM 672 N N . PHE A 1 87 ? -15.304 -0.177 15.682 1.00 94.12 87 PHE A N 1
ATOM 673 C CA . PHE A 1 87 ? -15.558 1.182 15.197 1.00 94.12 87 PHE A CA 1
ATOM 674 C C . PHE A 1 87 ? -14.499 1.642 14.176 1.00 94.12 87 PHE A C 1
ATOM 676 O O . PHE A 1 87 ? -14.833 2.248 13.152 1.00 94.12 87 PHE A O 1
ATOM 683 N N . LEU A 1 88 ? -13.224 1.308 14.414 1.00 95.56 88 LEU A N 1
ATOM 684 C CA . LEU A 1 88 ? -12.114 1.605 13.501 1.00 95.56 88 LEU A CA 1
ATOM 685 C C . LEU A 1 88 ? -12.035 0.644 12.306 1.00 95.56 88 LEU A C 1
ATOM 687 O O . LEU A 1 88 ? -11.440 0.997 11.293 1.00 95.56 88 LEU A O 1
ATOM 691 N N . LYS A 1 89 ? -12.639 -0.547 12.365 1.00 95.19 89 LYS A N 1
ATOM 692 C CA . LYS A 1 89 ? -12.569 -1.569 11.306 1.00 95.19 89 LYS A CA 1
ATOM 693 C C . LYS A 1 89 ? -12.827 -1.039 9.882 1.00 95.19 89 LYS A C 1
ATOM 695 O O . LYS A 1 89 ? -11.987 -1.303 9.023 1.00 95.19 89 LYS A O 1
ATOM 700 N N . PRO A 1 90 ? -13.908 -0.284 9.583 1.00 92.62 90 PRO A N 1
ATOM 701 C CA . PRO A 1 90 ? -14.114 0.256 8.234 1.00 92.62 90 PRO A CA 1
ATOM 702 C C . PRO A 1 90 ? -13.020 1.254 7.817 1.00 92.62 90 PRO A C 1
ATOM 704 O O . PRO A 1 90 ? -12.652 1.311 6.643 1.00 92.62 90 PRO A O 1
ATOM 707 N N . ALA A 1 91 ? -12.462 2.004 8.775 1.00 94.38 91 ALA A N 1
ATOM 708 C CA . ALA A 1 91 ? -11.341 2.912 8.544 1.00 94.38 91 ALA A CA 1
ATOM 709 C C . ALA A 1 91 ? -10.058 2.151 8.204 1.00 94.38 91 ALA A C 1
ATOM 711 O O . ALA A 1 91 ? -9.380 2.496 7.244 1.00 94.38 91 ALA A O 1
ATOM 712 N N . ILE A 1 92 ? -9.757 1.091 8.959 1.00 95.75 92 ILE A N 1
ATOM 713 C CA . ILE A 1 92 ? -8.573 0.246 8.762 1.00 95.75 92 ILE A CA 1
ATOM 714 C C . ILE A 1 92 ? -8.638 -0.458 7.405 1.00 95.75 92 ILE A C 1
ATOM 716 O O . ILE A 1 92 ? -7.639 -0.495 6.697 1.00 95.75 92 ILE A O 1
ATOM 720 N N . ILE A 1 93 ? -9.808 -0.968 7.004 1.00 95.44 93 ILE A N 1
ATOM 721 C CA . ILE A 1 93 ? -9.985 -1.590 5.680 1.00 95.44 93 ILE A CA 1
ATOM 722 C C . ILE A 1 93 ? -9.735 -0.564 4.569 1.00 95.44 93 ILE A C 1
ATOM 724 O O . ILE A 1 93 ? -8.983 -0.836 3.636 1.00 95.44 93 ILE A O 1
ATOM 728 N N . SER A 1 94 ? -10.309 0.635 4.699 1.00 93.31 94 SER A N 1
ATOM 729 C CA . SER A 1 94 ? -10.087 1.722 3.737 1.00 93.31 94 SER A CA 1
ATOM 730 C C . SER A 1 94 ? -8.607 2.129 3.685 1.00 93.31 94 SER A C 1
ATOM 732 O O . SER A 1 94 ? -8.056 2.319 2.604 1.00 93.31 94 SER A O 1
ATOM 734 N N . ALA A 1 95 ? -7.935 2.181 4.841 1.00 95.12 95 ALA A N 1
ATOM 735 C CA . ALA A 1 95 ? -6.495 2.408 4.958 1.00 95.12 95 ALA A CA 1
ATOM 736 C C . ALA A 1 95 ? -5.648 1.327 4.314 1.00 95.12 95 ALA A C 1
ATOM 738 O O . ALA A 1 95 ? -4.703 1.669 3.613 1.00 95.12 95 ALA A O 1
ATOM 739 N N . GLY A 1 96 ? -6.019 0.060 4.455 1.00 95.62 96 GLY A N 1
ATOM 740 C CA . GLY A 1 96 ? -5.343 -1.037 3.771 1.00 95.62 96 GLY A CA 1
ATOM 741 C C . GLY A 1 96 ? -5.406 -0.908 2.247 1.00 95.62 96 GLY A C 1
ATOM 742 O O . GLY A 1 96 ? -4.398 -1.110 1.576 1.00 95.62 96 GLY A O 1
ATOM 743 N N . ILE A 1 97 ? -6.559 -0.517 1.696 1.00 93.88 97 ILE A N 1
ATOM 744 C CA . ILE A 1 97 ? -6.723 -0.345 0.242 1.00 93.88 97 ILE A CA 1
ATOM 745 C C . ILE A 1 97 ? -5.862 0.815 -0.269 1.00 93.88 97 ILE A C 1
ATOM 747 O O . ILE A 1 97 ? -5.137 0.655 -1.250 1.00 93.88 97 ILE A O 1
ATOM 751 N N . ILE A 1 98 ? -5.903 1.964 0.410 1.00 92.88 98 ILE A N 1
ATOM 752 C CA . ILE A 1 98 ? -5.077 3.122 0.043 1.00 92.88 98 ILE A CA 1
ATOM 753 C C . ILE A 1 98 ? -3.587 2.810 0.208 1.00 92.88 98 ILE A C 1
ATOM 755 O O . ILE A 1 98 ? -2.796 3.180 -0.649 1.00 92.88 98 ILE A O 1
ATOM 759 N N . ALA A 1 99 ? -3.202 2.087 1.259 1.00 94.38 99 ALA A N 1
ATOM 760 C CA . ALA A 1 99 ? -1.829 1.642 1.472 1.00 94.38 99 ALA A CA 1
ATOM 761 C C . ALA A 1 99 ? -1.321 0.751 0.338 1.00 94.38 99 ALA A C 1
ATOM 763 O O . ALA A 1 99 ? -0.205 0.937 -0.142 1.00 94.38 99 ALA A O 1
ATOM 764 N N . PHE A 1 100 ? -2.147 -0.198 -0.104 1.00 93.12 100 PHE A N 1
ATOM 765 C CA . PHE A 1 100 ? -1.826 -1.068 -1.228 1.00 93.12 100 PHE A CA 1
ATOM 766 C C . PHE A 1 100 ? -1.662 -0.272 -2.526 1.00 93.12 100 PHE A C 1
ATOM 768 O O . PHE A 1 100 ? -0.670 -0.449 -3.232 1.00 93.12 100 PHE A O 1
ATOM 775 N N . LEU A 1 101 ? -2.595 0.642 -2.810 1.00 91.31 101 LEU A N 1
ATOM 776 C CA . LEU A 1 101 ? -2.532 1.498 -3.993 1.00 91.31 101 LEU A CA 1
ATOM 777 C C . LEU A 1 101 ? -1.278 2.385 -3.977 1.00 91.31 101 LEU A C 1
ATOM 779 O O . LEU A 1 101 ? -0.522 2.388 -4.946 1.00 91.31 101 LEU A O 1
ATOM 783 N N . ALA A 1 102 ? -1.015 3.045 -2.846 1.00 90.31 102 ALA A N 1
ATOM 784 C CA . ALA A 1 102 ? 0.165 3.879 -2.642 1.00 90.31 102 ALA A CA 1
ATOM 785 C C . ALA A 1 102 ? 1.466 3.073 -2.786 1.00 90.31 102 ALA A C 1
ATOM 787 O O . ALA A 1 102 ? 2.432 3.561 -3.362 1.00 90.31 102 ALA A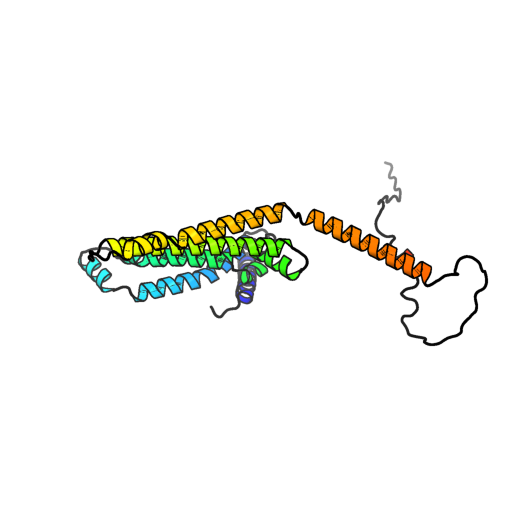 O 1
ATOM 788 N N . SER A 1 103 ? 1.501 1.824 -2.309 1.00 90.31 103 SER A N 1
ATOM 789 C CA . SER A 1 103 ? 2.654 0.938 -2.500 1.00 90.31 103 SER A CA 1
ATOM 790 C C . SER A 1 103 ? 2.879 0.590 -3.966 1.00 90.31 103 SER A C 1
ATOM 792 O O . SER A 1 103 ? 4.029 0.496 -4.395 1.00 90.31 103 SER A O 1
ATOM 794 N N . PHE A 1 104 ? 1.802 0.352 -4.718 1.00 88.38 104 PHE A N 1
ATOM 795 C CA . PHE A 1 104 ? 1.895 -0.039 -6.119 1.00 88.38 104 PHE A CA 1
ATOM 796 C C . PHE A 1 104 ? 2.415 1.106 -6.988 1.00 88.38 104 PHE A C 1
ATOM 798 O O . PHE A 1 104 ? 3.212 0.856 -7.883 1.00 88.38 104 PHE A O 1
ATOM 805 N N . GLU A 1 105 ? 2.011 2.350 -6.720 1.00 87.19 105 GLU A N 1
ATOM 806 C CA . GLU A 1 105 ? 2.412 3.520 -7.515 1.00 87.19 105 GLU A CA 1
ATOM 807 C C . GLU A 1 105 ? 3.728 4.179 -7.064 1.00 87.19 105 GLU A C 1
ATOM 809 O O . GLU A 1 105 ? 4.253 5.055 -7.757 1.00 87.19 105 GLU A O 1
ATOM 814 N N . ASN A 1 106 ? 4.298 3.780 -5.921 1.00 87.81 106 ASN A N 1
ATOM 815 C CA . ASN A 1 106 ? 5.464 4.459 -5.358 1.00 87.81 106 ASN A CA 1
ATOM 816 C C . ASN A 1 106 ? 6.771 4.103 -6.081 1.00 87.81 106 ASN A C 1
ATOM 818 O O . ASN A 1 106 ? 7.541 3.258 -5.631 1.00 87.81 106 ASN A O 1
ATOM 822 N N . TYR A 1 107 ? 7.045 4.819 -7.169 1.00 86.88 107 TYR A N 1
ATOM 823 C CA . TYR A 1 107 ? 8.317 4.796 -7.895 1.00 86.88 107 TYR A CA 1
ATOM 824 C C . TYR A 1 107 ? 9.438 5.579 -7.184 1.00 86.88 107 TYR A C 1
ATOM 826 O O . TYR A 1 107 ? 10.601 5.171 -7.190 1.00 86.88 107 TYR A O 1
ATOM 834 N N . ASN A 1 108 ? 9.097 6.712 -6.559 1.00 85.50 108 ASN A N 1
ATOM 835 C CA . ASN A 1 108 ? 10.080 7.677 -6.057 1.00 85.50 108 ASN A CA 1
ATOM 836 C C . ASN A 1 108 ? 10.988 7.103 -4.968 1.00 85.50 108 ASN A C 1
ATOM 838 O O . ASN A 1 108 ? 12.151 7.480 -4.903 1.00 85.50 108 ASN A O 1
ATOM 842 N N . THR A 1 109 ? 10.480 6.217 -4.111 1.00 85.25 109 THR A N 1
ATOM 843 C CA . THR A 1 109 ? 11.295 5.571 -3.072 1.00 85.25 109 THR A CA 1
ATOM 844 C C . THR A 1 109 ? 11.987 4.308 -3.592 1.00 85.25 109 THR A C 1
ATOM 846 O O . THR A 1 109 ? 13.128 4.040 -3.207 1.00 85.25 109 THR A O 1
ATOM 849 N N . THR A 1 110 ? 11.346 3.533 -4.480 1.00 87.56 110 THR A N 1
ATOM 850 C CA . THR A 1 110 ? 11.919 2.273 -4.993 1.00 87.56 110 THR A CA 1
ATOM 851 C C . THR A 1 110 ? 13.127 2.498 -5.881 1.00 87.56 110 THR A C 1
ATOM 853 O O . THR A 1 110 ? 14.071 1.726 -5.795 1.00 87.56 110 THR A O 1
ATOM 856 N N . VAL A 1 111 ? 13.137 3.552 -6.701 1.00 87.19 111 VAL A N 1
ATOM 857 C CA . VAL A 1 111 ? 14.241 3.782 -7.646 1.00 87.19 111 VAL A CA 1
ATOM 858 C C . VAL A 1 111 ? 15.590 4.001 -6.950 1.00 87.19 111 VAL A C 1
ATOM 860 O O . VAL A 1 111 ? 16.620 3.658 -7.514 1.00 87.19 111 VAL A O 1
ATOM 863 N N . PHE A 1 112 ? 15.589 4.528 -5.720 1.00 85.56 112 PHE A N 1
ATOM 864 C CA . PHE A 1 112 ? 16.818 4.718 -4.944 1.00 85.56 112 PHE A CA 1
ATOM 865 C C . PHE A 1 112 ? 17.119 3.549 -4.007 1.00 85.56 112 PHE A C 1
ATOM 867 O O . PHE A 1 112 ? 18.279 3.310 -3.721 1.00 85.56 112 PHE A O 1
ATOM 874 N N . THR A 1 113 ? 16.110 2.825 -3.512 1.00 82.38 113 THR A N 1
ATOM 875 C CA . THR A 1 113 ? 16.332 1.736 -2.537 1.00 82.38 113 THR A CA 1
ATOM 876 C C . THR A 1 113 ? 16.619 0.380 -3.174 1.00 82.38 113 THR A C 1
ATOM 878 O O . THR A 1 113 ? 17.234 -0.473 -2.535 1.00 82.38 113 THR A O 1
ATOM 881 N N . ILE A 1 114 ? 16.178 0.165 -4.413 1.00 78.56 114 ILE A N 1
ATOM 882 C CA . ILE A 1 114 ? 16.316 -1.118 -5.092 1.00 78.56 114 ILE A CA 1
ATOM 883 C C . ILE A 1 114 ? 17.646 -1.165 -5.856 1.00 78.56 114 ILE A C 1
ATOM 885 O O . ILE A 1 114 ? 17.947 -0.278 -6.648 1.00 78.56 114 ILE A O 1
ATOM 889 N N . SER A 1 115 ? 18.456 -2.192 -5.584 1.00 69.31 115 SER A N 1
ATOM 890 C CA . SER A 1 115 ? 19.786 -2.360 -6.190 1.00 69.31 115 SER A CA 1
ATOM 891 C C . SER A 1 115 ? 19.767 -3.387 -7.330 1.00 69.31 115 SER A C 1
ATOM 893 O O . SER A 1 115 ? 20.062 -3.047 -8.469 1.00 69.31 115 SER A O 1
ATOM 895 N N . SER A 1 116 ? 19.338 -4.628 -7.063 1.00 70.31 116 SER A N 1
ATOM 896 C CA . SER A 1 116 ? 19.414 -5.739 -8.032 1.00 70.31 116 SER A CA 1
ATOM 897 C C . SER A 1 116 ? 18.077 -6.194 -8.625 1.00 70.31 116 SER A C 1
ATOM 899 O O . SER A 1 116 ? 18.054 -6.807 -9.688 1.00 70.31 116 SER A O 1
ATOM 901 N N . LEU A 1 117 ? 16.956 -5.928 -7.951 1.00 76.12 117 LEU A N 1
ATOM 902 C CA . LEU A 1 117 ? 15.623 -6.319 -8.413 1.00 76.12 117 LEU A CA 1
ATOM 903 C C . LEU A 1 117 ? 14.870 -5.103 -8.923 1.00 76.12 117 LEU A C 1
ATOM 905 O O . LEU A 1 117 ? 14.979 -4.021 -8.362 1.00 76.12 117 LEU A O 1
ATOM 909 N N . HIS A 1 118 ? 14.054 -5.278 -9.954 1.00 81.75 118 HIS A N 1
ATOM 910 C CA . HIS A 1 118 ? 13.254 -4.187 -10.488 1.00 81.75 118 HIS A CA 1
ATOM 911 C C . HIS A 1 118 ? 11.772 -4.405 -10.197 1.00 81.75 118 HIS A C 1
ATOM 913 O O . HIS A 1 118 ? 11.209 -5.461 -10.483 1.00 81.75 118 HIS A O 1
ATOM 919 N N . THR A 1 119 ? 11.121 -3.383 -9.641 1.00 85.38 119 THR A N 1
ATOM 920 C CA . THR A 1 119 ? 9.663 -3.345 -9.509 1.00 85.38 119 THR A CA 1
ATOM 921 C C . THR A 1 119 ? 9.010 -2.992 -10.840 1.00 85.38 119 THR A C 1
ATOM 923 O O . THR A 1 119 ? 9.610 -2.348 -11.703 1.00 85.38 119 THR A O 1
ATOM 926 N N . PHE A 1 120 ? 7.737 -3.362 -10.980 1.00 84.31 120 PHE A N 1
ATOM 927 C CA . PHE A 1 120 ? 6.919 -3.037 -12.149 1.00 84.31 120 PHE A CA 1
ATOM 928 C C . PHE A 1 120 ? 6.972 -1.542 -12.516 1.00 84.31 120 PHE A C 1
ATOM 930 O O . PHE A 1 120 ? 7.198 -1.187 -13.673 1.00 84.31 120 PHE A O 1
ATOM 937 N N . THR A 1 121 ? 6.842 -0.661 -11.521 1.00 85.06 121 THR A N 1
ATOM 938 C CA . THR A 1 121 ? 6.887 0.796 -11.702 1.00 85.06 121 THR A CA 1
ATOM 939 C C . THR A 1 121 ? 8.243 1.306 -12.161 1.00 85.06 121 THR A C 1
ATOM 941 O O . THR A 1 121 ? 8.298 2.197 -13.010 1.00 85.06 121 THR A O 1
ATOM 944 N N . THR A 1 122 ? 9.336 0.737 -11.650 1.00 85.88 122 THR A N 1
ATOM 945 C CA . THR A 1 122 ? 10.693 1.106 -12.066 1.00 85.88 122 THR A CA 1
ATOM 946 C C . THR A 1 122 ? 10.947 0.702 -13.516 1.00 85.88 122 THR A C 1
ATOM 948 O O . THR A 1 122 ? 11.389 1.541 -14.298 1.00 85.88 122 THR A O 1
ATOM 951 N N . ILE A 1 123 ? 10.568 -0.520 -13.912 1.00 85.88 123 ILE A N 1
ATOM 952 C CA . ILE A 1 123 ? 10.729 -0.998 -15.296 1.00 85.88 123 ILE A CA 1
ATOM 953 C C . ILE A 1 123 ? 9.954 -0.130 -16.286 1.00 85.88 123 ILE A C 1
ATOM 955 O O . ILE A 1 123 ? 10.509 0.295 -17.298 1.00 85.88 123 ILE A O 1
ATOM 959 N N . ILE A 1 124 ? 8.680 0.159 -16.007 1.00 85.38 124 ILE A N 1
ATOM 960 C CA . ILE A 1 124 ? 7.878 1.001 -16.903 1.00 85.38 124 ILE A CA 1
ATOM 961 C C . ILE A 1 124 ? 8.485 2.399 -17.001 1.00 85.38 124 ILE A C 1
ATOM 963 O O . ILE A 1 124 ? 8.630 2.920 -18.103 1.00 85.38 124 ILE A O 1
ATOM 967 N N . SER A 1 125 ? 8.899 2.983 -15.877 1.00 82.94 125 SER A N 1
ATOM 968 C CA . SER A 1 125 ? 9.492 4.324 -15.858 1.00 82.94 125 SER A CA 1
ATOM 969 C C . SER A 1 125 ? 10.806 4.395 -16.639 1.00 82.94 125 SER A C 1
ATOM 971 O O . SER A 1 125 ? 11.055 5.384 -17.330 1.00 82.94 125 SER A O 1
ATOM 973 N N . GLN A 1 126 ? 11.634 3.350 -16.571 1.00 82.69 126 GLN A N 1
ATOM 974 C CA . GLN A 1 126 ? 12.853 3.243 -17.373 1.00 82.69 126 GLN A CA 1
ATOM 975 C C . GLN A 1 126 ? 12.527 3.140 -18.866 1.00 82.69 126 GLN A C 1
ATOM 977 O O . GLN A 1 126 ? 13.085 3.892 -19.662 1.00 82.69 126 GLN A O 1
ATOM 982 N N . LYS A 1 127 ? 11.573 2.285 -19.249 1.00 83.81 127 LYS A N 1
ATOM 983 C CA . LYS A 1 127 ? 11.162 2.132 -20.652 1.00 83.81 127 LYS A CA 1
ATOM 984 C C . LYS A 1 127 ? 10.534 3.406 -21.228 1.00 83.81 127 LYS A C 1
ATOM 986 O O . LYS A 1 127 ? 10.821 3.760 -22.367 1.00 83.81 127 LYS A O 1
ATOM 991 N N . VAL A 1 128 ? 9.737 4.138 -20.443 1.00 85.19 128 VAL A N 1
ATOM 992 C CA . VAL A 1 128 ? 9.128 5.416 -20.870 1.00 85.19 128 VAL A CA 1
ATOM 993 C C . VAL A 1 128 ? 10.203 6.437 -21.227 1.00 85.19 128 VAL A C 1
ATOM 995 O O . VAL A 1 128 ? 10.077 7.129 -22.233 1.00 85.19 128 VAL A O 1
ATOM 998 N N . ARG A 1 129 ? 11.281 6.507 -20.438 1.00 82.19 129 ARG A N 1
ATOM 999 C CA . ARG A 1 129 ? 12.404 7.422 -20.697 1.00 82.19 129 ARG A CA 1
ATOM 1000 C C . ARG A 1 129 ? 13.176 7.071 -21.968 1.00 82.19 129 ARG A C 1
ATOM 1002 O O . ARG A 1 129 ? 13.714 7.974 -22.595 1.00 82.19 129 ARG A O 1
ATOM 1009 N N . LEU A 1 130 ? 13.220 5.791 -22.341 1.00 81.56 130 LEU A N 1
ATOM 1010 C CA . LEU A 1 130 ? 13.886 5.317 -23.559 1.00 81.56 130 LEU A CA 1
ATOM 1011 C C . LEU A 1 130 ? 13.052 5.555 -24.831 1.00 81.56 130 LEU A C 1
ATOM 1013 O O . LEU A 1 130 ? 13.606 5.521 -25.921 1.00 81.56 130 LEU A O 1
ATOM 1017 N N . GLY A 1 131 ? 11.746 5.825 -24.714 1.00 70.69 131 GLY A N 1
ATOM 1018 C CA . GLY A 1 131 ? 10.914 6.441 -25.761 1.00 70.69 131 GLY A CA 1
ATOM 1019 C C . GLY A 1 131 ? 10.599 5.615 -27.019 1.00 70.69 131 GLY A C 1
ATOM 1020 O O . GLY A 1 131 ? 9.866 6.104 -27.873 1.00 70.69 131 GLY A O 1
ATOM 1021 N N . ILE A 1 132 ? 11.114 4.389 -27.160 1.00 69.44 132 ILE A N 1
ATOM 1022 C CA . ILE A 1 132 ? 11.066 3.635 -28.434 1.00 69.44 132 ILE A CA 1
ATOM 1023 C C . ILE A 1 132 ? 10.192 2.362 -28.344 1.00 69.44 132 ILE A C 1
ATOM 1025 O O . ILE A 1 132 ? 9.948 1.690 -29.344 1.00 69.44 132 ILE A O 1
ATOM 1029 N N . ASP A 1 133 ? 9.657 2.033 -27.165 1.00 78.75 133 ASP A N 1
ATOM 1030 C CA . ASP A 1 133 ? 8.931 0.779 -26.935 1.00 78.75 133 ASP A CA 1
ATOM 1031 C C . ASP A 1 133 ? 7.400 0.914 -27.112 1.00 78.75 133 ASP A C 1
ATOM 1033 O O . ASP A 1 133 ? 6.714 1.375 -26.191 1.00 78.75 133 ASP A O 1
ATOM 1037 N N . PRO A 1 134 ? 6.798 0.407 -28.213 1.00 79.12 134 PRO A N 1
ATOM 1038 C CA . PRO A 1 134 ? 5.338 0.411 -28.397 1.00 79.12 134 PRO A CA 1
ATOM 1039 C C . PRO A 1 134 ? 4.601 -0.478 -27.377 1.00 79.12 134 PRO A C 1
ATOM 1041 O O . PRO A 1 134 ? 3.386 -0.377 -27.208 1.00 79.12 134 PRO A O 1
ATOM 1044 N N . SER A 1 135 ? 5.333 -1.338 -26.661 1.00 81.50 135 SER A N 1
ATOM 1045 C CA . SER A 1 135 ? 4.790 -2.182 -25.593 1.00 81.50 135 SER A CA 1
ATOM 1046 C C . SER A 1 135 ? 4.245 -1.374 -24.407 1.00 81.50 135 SER A C 1
ATOM 1048 O O . SER A 1 135 ? 3.284 -1.803 -23.772 1.00 81.50 135 SER A O 1
ATOM 1050 N N . ILE A 1 136 ? 4.787 -0.181 -24.134 1.00 84.88 136 ILE A N 1
ATOM 1051 C CA . ILE A 1 136 ? 4.342 0.673 -23.022 1.00 84.88 136 ILE A CA 1
ATOM 1052 C C . ILE A 1 136 ? 2.930 1.202 -23.280 1.00 84.88 136 ILE A C 1
ATOM 1054 O O . ILE A 1 136 ? 2.073 1.147 -22.398 1.00 84.88 136 ILE A O 1
ATOM 1058 N N . SER A 1 137 ? 2.672 1.671 -24.503 1.00 84.00 137 SER A N 1
ATOM 1059 C CA . SER A 1 137 ? 1.358 2.168 -24.915 1.00 84.00 137 SER A CA 1
ATOM 1060 C C . SER A 1 137 ? 0.295 1.070 -24.838 1.00 84.00 137 SER A C 1
ATOM 1062 O O . SER A 1 137 ? -0.824 1.333 -24.397 1.00 84.00 137 SER A O 1
ATOM 1064 N N . ALA A 1 138 ? 0.653 -0.173 -25.182 1.00 85.50 138 ALA A N 1
ATOM 1065 C CA . ALA A 1 138 ? -0.238 -1.322 -25.036 1.00 85.50 138 ALA A CA 1
ATOM 1066 C C . ALA A 1 138 ? -0.579 -1.612 -23.561 1.00 85.50 138 ALA A C 1
ATOM 1068 O O . ALA A 1 138 ? -1.750 -1.792 -23.224 1.00 85.50 138 ALA A O 1
ATOM 1069 N N . VAL A 1 139 ? 0.412 -1.598 -22.661 1.00 86.06 139 VAL A N 1
ATOM 1070 C CA . VAL A 1 139 ? 0.187 -1.794 -21.215 1.00 86.06 139 VAL A CA 1
ATOM 1071 C C . VAL A 1 139 ? -0.677 -0.674 -20.630 1.00 86.06 139 VAL A C 1
ATOM 1073 O O . VAL A 1 139 ? -1.618 -0.954 -19.886 1.00 86.06 139 VAL A O 1
ATOM 1076 N N . ALA A 1 140 ? -0.414 0.584 -20.996 1.00 83.69 140 ALA A N 1
ATOM 1077 C CA . ALA A 1 140 ? -1.211 1.726 -20.555 1.00 83.69 140 ALA A CA 1
ATOM 1078 C C . ALA A 1 140 ? -2.680 1.593 -20.985 1.00 83.69 140 ALA A C 1
ATOM 1080 O O . ALA A 1 140 ? -3.580 1.783 -20.166 1.00 83.69 140 ALA A O 1
ATOM 1081 N N . PHE A 1 141 ? -2.926 1.192 -22.238 1.00 87.81 141 PHE A N 1
ATOM 1082 C CA . PHE A 1 141 ? -4.276 0.936 -22.732 1.00 87.81 141 PHE A CA 1
ATOM 1083 C C . PHE A 1 141 ? -4.982 -0.154 -21.917 1.00 87.81 141 PHE A C 1
ATOM 1085 O O . PHE A 1 141 ? -6.098 0.071 -21.456 1.00 87.81 141 PHE A O 1
ATOM 1092 N N . ILE A 1 142 ? -4.326 -1.292 -21.662 1.00 86.88 142 ILE A N 1
ATOM 1093 C CA . ILE A 1 142 ? -4.899 -2.392 -20.864 1.00 86.88 142 ILE A CA 1
ATOM 1094 C C . ILE A 1 142 ? -5.272 -1.921 -19.449 1.00 86.88 142 ILE A C 1
ATOM 1096 O O . ILE A 1 142 ? -6.356 -2.246 -18.962 1.00 86.88 142 ILE A O 1
ATOM 1100 N N . ILE A 1 143 ? -4.416 -1.131 -18.794 1.00 85.50 143 ILE A N 1
ATOM 1101 C CA . ILE A 1 143 ? -4.681 -0.608 -17.444 1.00 85.50 143 ILE A CA 1
ATOM 1102 C C . ILE A 1 143 ? -5.871 0.366 -17.451 1.00 85.50 143 ILE A C 1
ATOM 1104 O O . ILE A 1 143 ? -6.764 0.255 -16.606 1.00 85.50 143 ILE A O 1
ATOM 1108 N N . ILE A 1 144 ? -5.928 1.297 -18.408 1.00 87.62 144 ILE A N 1
ATOM 1109 C CA . ILE A 1 144 ? -7.056 2.238 -18.556 1.00 87.62 144 ILE A CA 1
ATOM 1110 C C . ILE A 1 144 ? -8.359 1.472 -18.801 1.00 87.62 144 ILE A C 1
ATOM 1112 O O . ILE A 1 144 ? -9.401 1.771 -18.224 1.00 87.62 144 ILE A O 1
ATOM 1116 N N . LEU A 1 145 ? -8.292 0.441 -19.629 1.00 86.50 145 LEU A N 1
ATOM 1117 C CA . LEU A 1 145 ? -9.436 -0.374 -19.983 1.00 86.50 145 LEU A CA 1
ATOM 1118 C C . LEU A 1 145 ? -9.981 -1.161 -18.786 1.00 86.50 145 LEU A C 1
ATOM 1120 O O . LEU A 1 145 ? -11.187 -1.173 -18.542 1.00 86.50 145 LEU A O 1
ATOM 1124 N N . LEU A 1 146 ? -9.087 -1.773 -18.008 1.00 84.94 146 LEU A N 1
ATOM 1125 C CA . LEU A 1 146 ? -9.438 -2.507 -16.795 1.00 84.94 146 LEU A CA 1
ATOM 1126 C C . LEU A 1 146 ? -10.030 -1.565 -15.739 1.00 84.94 146 LEU A C 1
ATOM 1128 O O . LEU A 1 146 ? -11.069 -1.881 -15.157 1.00 84.94 146 LEU A O 1
ATOM 1132 N N . THR A 1 147 ? -9.428 -0.389 -15.530 1.00 86.25 147 THR A N 1
ATOM 1133 C CA . THR A 1 147 ? -9.953 0.604 -14.576 1.00 86.25 147 THR A CA 1
ATOM 1134 C C . THR A 1 147 ? -11.323 1.133 -15.000 1.00 86.25 147 THR A C 1
ATOM 1136 O O . THR A 1 147 ? -12.211 1.234 -14.153 1.00 86.25 147 THR A O 1
ATOM 1139 N N . LEU A 1 148 ? -11.550 1.370 -16.296 1.00 86.19 148 LEU A N 1
ATOM 1140 C CA . LEU A 1 148 ? -12.853 1.778 -16.824 1.00 86.19 148 LEU A CA 1
ATOM 1141 C C . LEU A 1 148 ? -13.922 0.697 -16.616 1.00 86.19 148 LEU A C 1
ATOM 1143 O O . LEU A 1 148 ? -15.009 0.998 -16.122 1.00 86.19 148 LEU A O 1
ATOM 1147 N N . ILE A 1 149 ? -13.619 -0.566 -16.937 1.00 84.31 149 ILE A N 1
ATOM 1148 C CA . ILE A 1 149 ? -14.540 -1.689 -16.692 1.00 84.31 149 ILE A CA 1
ATOM 1149 C C . ILE A 1 149 ? -14.856 -1.793 -15.196 1.00 84.31 149 ILE A C 1
ATOM 1151 O O . ILE A 1 149 ? -16.026 -1.885 -14.822 1.00 84.31 149 ILE A O 1
ATOM 1155 N N . GLY A 1 150 ? -13.834 -1.736 -14.337 1.00 82.62 150 GLY A N 1
ATOM 1156 C CA . GLY A 1 150 ? -13.996 -1.779 -12.885 1.00 82.62 150 GLY A CA 1
ATOM 1157 C C . GLY A 1 150 ? -14.884 -0.650 -12.357 1.00 82.62 150 GLY A C 1
ATOM 1158 O O . GLY A 1 150 ? -15.806 -0.907 -11.581 1.00 82.62 150 GLY A O 1
ATOM 1159 N N . ALA A 1 151 ? -14.670 0.581 -12.829 1.00 83.25 151 ALA A N 1
ATOM 1160 C CA . ALA A 1 151 ? -15.477 1.743 -12.465 1.00 83.25 151 ALA A CA 1
ATOM 1161 C C . ALA A 1 151 ? -16.944 1.586 -12.897 1.00 83.25 151 ALA A C 1
ATOM 1163 O O . ALA A 1 151 ? -17.850 1.810 -12.093 1.00 83.25 151 ALA A O 1
ATOM 1164 N N . LEU A 1 152 ? -17.193 1.122 -14.125 1.00 84.38 152 LEU A N 1
ATOM 1165 C CA . LEU A 1 152 ? -18.550 0.887 -14.633 1.00 84.38 152 LEU A CA 1
ATOM 1166 C C . LEU A 1 152 ? -19.277 -0.223 -13.865 1.00 84.38 152 LEU A C 1
ATOM 1168 O O . LEU A 1 152 ? -20.467 -0.093 -13.563 1.00 84.38 152 LEU A O 1
ATOM 1172 N N . VAL A 1 153 ? -18.574 -1.304 -13.513 1.00 84.25 153 VAL A N 1
ATOM 1173 C CA . VAL A 1 153 ? -19.124 -2.381 -12.676 1.00 84.25 153 VAL A CA 1
ATOM 1174 C C . VAL A 1 153 ? -19.462 -1.851 -11.285 1.00 84.25 153 VAL A C 1
ATOM 1176 O O . VAL A 1 153 ? -20.572 -2.088 -10.802 1.00 84.25 153 VAL A O 1
ATOM 1179 N N . PHE A 1 154 ? -18.554 -1.097 -10.660 1.00 82.94 154 PHE A N 1
ATOM 1180 C CA . PHE A 1 154 ? -18.774 -0.510 -9.340 1.00 82.94 154 PHE A CA 1
ATOM 1181 C C . PHE A 1 154 ? -19.968 0.452 -9.331 1.00 82.94 154 PHE A C 1
ATOM 1183 O O . PHE A 1 154 ? -20.834 0.361 -8.454 1.00 82.94 154 PHE A O 1
ATOM 1190 N N . GLU A 1 155 ? -20.075 1.327 -10.331 1.00 83.81 155 GLU A N 1
ATOM 1191 C CA . GLU A 1 155 ? -21.208 2.241 -10.466 1.00 83.81 155 GLU A CA 1
ATOM 1192 C C . GLU A 1 155 ? -22.515 1.476 -10.728 1.00 83.81 155 GLU A C 1
ATOM 1194 O O . GLU A 1 155 ? -23.557 1.784 -10.140 1.00 83.81 155 GLU A O 1
ATOM 1199 N N . GLY A 1 156 ? -22.469 0.421 -11.545 1.00 79.88 156 GLY A N 1
ATOM 1200 C CA . GLY A 1 156 ? -23.617 -0.442 -11.805 1.00 79.88 156 GLY A CA 1
ATOM 1201 C C . GLY A 1 156 ? -24.106 -1.187 -10.566 1.00 79.88 156 GLY A C 1
ATOM 1202 O O . GLY A 1 156 ? -25.313 -1.242 -10.313 1.00 79.88 156 GLY A O 1
ATOM 1203 N N . MET A 1 157 ? -23.193 -1.724 -9.758 1.00 78.50 157 MET A N 1
ATOM 1204 C CA . MET A 1 157 ? -23.523 -2.366 -8.484 1.00 78.50 157 MET A CA 1
ATOM 1205 C C . MET A 1 157 ? -24.084 -1.359 -7.476 1.00 78.50 157 MET A C 1
ATOM 1207 O O . MET A 1 157 ? -25.106 -1.638 -6.845 1.00 78.50 157 MET A O 1
ATOM 1211 N N . SER A 1 158 ? -23.472 -0.177 -7.380 1.00 79.62 158 SER A N 1
ATOM 1212 C CA . SER A 1 158 ? -23.907 0.896 -6.480 1.00 79.62 158 SER A CA 1
ATOM 1213 C C . SER A 1 158 ? -25.319 1.372 -6.825 1.00 79.62 158 SER A C 1
ATOM 1215 O O . SER A 1 158 ? -26.196 1.385 -5.963 1.00 79.62 158 SER A O 1
ATOM 1217 N N . LYS A 1 159 ? -25.603 1.632 -8.108 1.00 78.00 159 LYS A N 1
ATOM 1218 C CA . LYS A 1 159 ? -26.948 2.015 -8.571 1.00 78.00 159 LYS A CA 1
ATOM 1219 C C . LYS A 1 159 ? -27.990 0.922 -8.327 1.00 78.00 159 LYS A C 1
ATOM 1221 O O . LYS A 1 159 ? -29.125 1.224 -7.966 1.00 78.00 159 LYS A O 1
ATOM 1226 N N . ARG A 1 160 ? -27.629 -0.357 -8.470 1.00 72.56 160 ARG A N 1
ATOM 1227 C CA . ARG A 1 160 ? -28.526 -1.481 -8.136 1.00 72.56 160 ARG A CA 1
ATOM 1228 C C . ARG A 1 160 ? -28.832 -1.561 -6.641 1.00 72.56 160 ARG A C 1
ATOM 1230 O O . ARG A 1 160 ? -29.962 -1.895 -6.285 1.00 72.56 160 ARG A O 1
ATOM 1237 N N . ALA A 1 161 ? -27.856 -1.275 -5.780 1.00 75.69 161 ALA A N 1
ATOM 1238 C CA . ALA A 1 161 ? -28.052 -1.244 -4.332 1.00 75.69 161 ALA A CA 1
ATOM 1239 C C . ALA A 1 161 ? -28.991 -0.099 -3.916 1.00 75.69 161 ALA A C 1
ATOM 1241 O O . ALA A 1 161 ? -29.917 -0.326 -3.138 1.00 75.69 161 ALA A O 1
ATOM 1242 N N . GLU A 1 162 ? -28.817 1.086 -4.503 1.00 74.94 162 GLU A N 1
ATOM 1243 C CA . GLU A 1 162 ? -29.700 2.245 -4.312 1.00 74.94 162 GLU A CA 1
ATOM 1244 C C . GLU A 1 162 ? -31.138 1.952 -4.786 1.00 74.94 162 GLU A C 1
ATOM 1246 O O . GLU A 1 162 ? -32.099 2.179 -4.053 1.00 74.94 162 GLU A O 1
ATO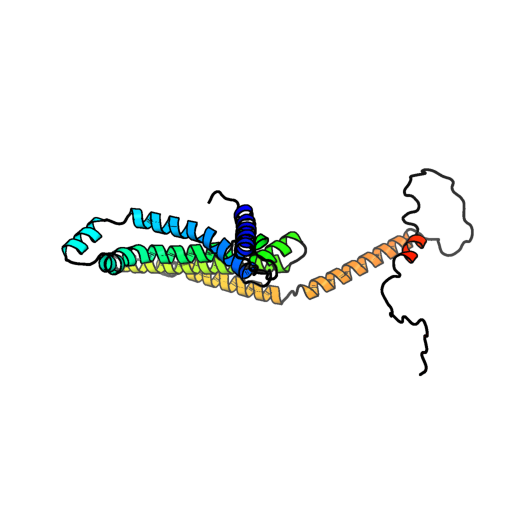M 1251 N N . LEU A 1 163 ? -31.307 1.335 -5.964 1.00 70.00 163 LEU A N 1
ATOM 1252 C CA . LEU A 1 163 ? -32.628 0.952 -6.486 1.00 70.00 163 LEU A CA 1
ATOM 1253 C C . LEU A 1 163 ? -33.332 -0.115 -5.633 1.00 70.00 163 LEU A C 1
ATOM 1255 O O . LEU A 1 163 ? -34.557 -0.093 -5.523 1.00 70.00 163 LEU A O 1
ATOM 1259 N N . LYS A 1 164 ? -32.593 -1.054 -5.026 1.00 69.94 164 LYS A N 1
ATOM 1260 C CA . LYS A 1 164 ? -33.173 -2.034 -4.091 1.00 69.94 164 LYS A CA 1
ATOM 1261 C C . LYS A 1 164 ? -33.685 -1.366 -2.818 1.00 69.94 164 LYS A C 1
ATOM 1263 O O . LYS A 1 164 ? -34.749 -1.749 -2.348 1.00 69.94 164 LYS A O 1
ATOM 1268 N N . LYS A 1 165 ? -32.972 -0.362 -2.297 1.00 70.00 165 LYS A N 1
ATOM 1269 C CA . LYS A 1 165 ? -33.438 0.442 -1.155 1.00 70.00 165 LYS A CA 1
ATOM 1270 C C . LYS A 1 165 ? -34.676 1.265 -1.523 1.00 70.00 165 LYS A C 1
ATOM 1272 O O . LYS A 1 165 ? -35.632 1.274 -0.761 1.00 70.00 165 LYS A O 1
ATOM 1277 N N . ALA A 1 166 ? -34.694 1.873 -2.712 1.00 66.75 166 ALA A N 1
ATOM 1278 C CA . ALA A 1 166 ? -35.833 2.656 -3.195 1.00 66.75 166 ALA A CA 1
ATOM 1279 C C . ALA A 1 166 ? -37.094 1.804 -3.445 1.00 66.75 166 ALA A C 1
ATOM 1281 O O . ALA A 1 166 ? -38.192 2.249 -3.147 1.00 66.75 166 ALA A O 1
ATOM 1282 N N . ARG A 1 167 ? -36.955 0.559 -3.930 1.00 63.50 167 ARG A N 1
ATOM 1283 C CA . ARG A 1 167 ? -38.086 -0.377 -4.115 1.00 63.50 167 ARG A CA 1
ATOM 1284 C C . ARG A 1 167 ? -38.728 -0.868 -2.813 1.00 63.50 167 ARG A C 1
ATOM 1286 O O . ARG A 1 167 ? -39.821 -1.418 -2.873 1.00 63.50 167 ARG A O 1
ATOM 1293 N N . LEU A 1 168 ? -38.054 -0.726 -1.671 1.00 64.81 168 LEU A N 1
ATOM 1294 C CA . LEU A 1 168 ? -38.616 -1.070 -0.358 1.00 64.81 168 LEU A CA 1
ATOM 1295 C C . LEU A 1 168 ? -39.524 0.041 0.198 1.00 64.81 168 LEU A C 1
ATOM 1297 O O . LEU A 1 168 ? -40.203 -0.185 1.196 1.00 64.81 168 LEU A O 1
ATOM 1301 N N . LEU A 1 169 ? -39.566 1.211 -0.448 1.00 62.06 169 LEU A N 1
ATOM 1302 C CA . LEU A 1 169 ? -40.506 2.288 -0.149 1.00 62.06 169 LEU A CA 1
ATOM 1303 C C . LEU A 1 169 ? -41.662 2.218 -1.170 1.00 62.06 169 LEU A C 1
ATOM 1305 O O . LEU A 1 169 ? -41.396 2.283 -2.372 1.00 62.06 169 LEU A O 1
ATOM 1309 N N . PRO A 1 170 ? -42.927 2.027 -0.746 1.00 53.94 170 PRO A N 1
ATOM 1310 C CA . PRO A 1 170 ? -44.042 1.886 -1.673 1.00 53.94 170 PRO A CA 1
ATOM 1311 C C . PRO A 1 1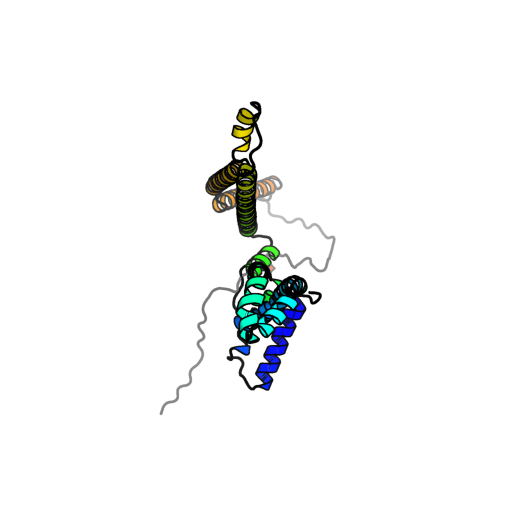70 ? -44.486 3.268 -2.164 1.00 53.94 170 PRO A C 1
ATOM 1313 O O . PRO A 1 170 ? -45.007 4.058 -1.386 1.00 53.94 170 PRO A O 1
ATOM 1316 N N . GLU A 1 171 ? -44.320 3.545 -3.455 1.00 56.25 171 GLU A N 1
ATOM 1317 C CA . GLU A 1 171 ? -44.919 4.707 -4.124 1.00 56.25 171 GLU A CA 1
ATOM 1318 C C . GLU A 1 171 ? -45.745 4.237 -5.329 1.00 56.25 171 GLU A C 1
ATOM 1320 O O . GLU A 1 171 ? -45.351 3.335 -6.075 1.00 56.25 171 GLU A O 1
ATOM 1325 N N . GLY A 1 172 ? -46.948 4.803 -5.430 1.00 52.47 172 GLY A N 1
ATOM 1326 C CA . GLY A 1 172 ? -48.049 4.352 -6.274 1.00 52.47 172 GLY A CA 1
ATOM 1327 C C . GLY A 1 172 ? -47.918 4.642 -7.774 1.00 52.47 172 GLY A C 1
ATOM 1328 O O . GLY A 1 172 ? -47.107 5.435 -8.235 1.00 52.47 172 GLY A O 1
ATOM 1329 N N . ASN A 1 173 ? -48.786 3.942 -8.508 1.00 53.28 173 ASN A N 1
ATOM 1330 C CA . ASN A 1 173 ? -48.972 3.845 -9.960 1.00 53.28 173 ASN A CA 1
ATOM 1331 C C . ASN A 1 173 ? -48.681 5.083 -10.835 1.00 53.28 173 ASN A C 1
ATOM 1333 O O . ASN A 1 173 ? -49.278 6.142 -10.663 1.00 53.28 173 ASN A O 1
ATOM 1337 N N . GLY A 1 174 ? -47.989 4.837 -11.956 1.00 45.25 174 GLY A N 1
ATOM 1338 C CA . GLY A 1 174 ? -48.060 5.659 -13.168 1.00 45.25 174 GLY A CA 1
ATOM 1339 C C . GLY A 1 174 ? -47.632 4.887 -14.422 1.00 45.25 174 GLY A C 1
ATOM 1340 O O . GLY A 1 174 ? -46.471 4.531 -14.577 1.00 45.25 174 GLY A O 1
ATOM 1341 N N . ALA A 1 175 ? -48.556 4.644 -15.358 1.00 48.38 175 ALA A N 1
ATOM 1342 C CA . ALA A 1 175 ? -48.372 3.806 -16.556 1.00 48.38 175 ALA A CA 1
ATOM 1343 C C . ALA A 1 175 ? -47.324 4.309 -17.587 1.00 48.38 175 ALA A C 1
ATOM 1345 O O . ALA A 1 175 ? -47.040 3.614 -18.560 1.00 48.38 175 ALA A O 1
ATOM 1346 N N . GLY A 1 176 ? -46.686 5.464 -17.359 1.00 50.62 176 GLY A N 1
ATOM 1347 C CA . GLY A 1 176 ? -45.493 5.911 -18.098 1.00 50.62 176 GLY A CA 1
ATOM 1348 C C . GLY A 1 176 ? -44.191 5.222 -17.658 1.00 50.62 176 GLY A C 1
ATOM 1349 O O . GLY A 1 176 ? -43.180 5.295 -18.362 1.00 50.62 176 GLY A O 1
ATOM 1350 N N . ASP A 1 177 ? -44.207 4.516 -16.522 1.00 55.06 177 ASP A N 1
ATOM 1351 C CA . ASP A 1 177 ? -43.024 3.865 -15.959 1.00 55.06 177 ASP A CA 1
ATOM 1352 C C . ASP A 1 177 ? -42.652 2.555 -16.643 1.00 55.06 177 ASP A C 1
ATOM 1354 O O . ASP A 1 177 ? -41.509 2.140 -16.535 1.00 55.06 177 ASP A O 1
ATOM 1358 N N . VAL A 1 178 ? -43.546 1.896 -17.381 1.00 52.75 178 VAL A N 1
ATOM 1359 C CA . VAL A 1 178 ? -43.252 0.572 -17.964 1.00 52.75 178 VAL A CA 1
ATOM 1360 C C . VAL A 1 178 ? -42.304 0.686 -19.167 1.00 52.75 178 VAL A C 1
ATOM 1362 O O . VAL A 1 178 ? -41.356 -0.094 -19.289 1.00 52.75 178 VAL A O 1
ATOM 1365 N N . LEU A 1 179 ? -42.480 1.722 -19.997 1.00 47.84 179 LEU A N 1
ATOM 1366 C CA . LEU A 1 179 ? -41.611 2.009 -21.146 1.00 47.84 179 LEU A CA 1
ATOM 1367 C C . LEU A 1 179 ? -40.246 2.574 -20.700 1.00 47.84 179 LEU A C 1
ATOM 1369 O O . LEU A 1 179 ? -39.205 2.215 -21.250 1.00 47.84 179 LEU A O 1
ATOM 1373 N N . ARG A 1 180 ? -40.228 3.387 -19.630 1.00 52.28 180 ARG A N 1
ATOM 1374 C CA . ARG A 1 180 ? -39.000 3.900 -18.994 1.00 52.28 180 ARG A CA 1
ATOM 1375 C C . ARG A 1 180 ? -38.266 2.813 -18.202 1.00 52.28 180 ARG A C 1
ATOM 1377 O O . ARG A 1 180 ? -37.044 2.768 -18.248 1.00 52.28 180 ARG A O 1
ATOM 1384 N N . SER A 1 181 ? -38.982 1.911 -17.533 1.00 54.75 181 SER A N 1
ATOM 1385 C CA . SER A 1 181 ? -38.477 0.768 -16.747 1.00 54.75 181 SER A CA 1
ATOM 1386 C C . SER A 1 181 ? -37.693 -0.229 -17.593 1.00 54.75 181 SER A C 1
ATOM 1388 O O . SER A 1 181 ? -36.664 -0.727 -17.134 1.00 54.75 181 SER A O 1
ATOM 1390 N N . LEU A 1 182 ? -38.109 -0.464 -18.843 1.00 50.25 182 LEU A N 1
ATOM 1391 C CA . LEU A 1 182 ? -37.365 -1.308 -19.781 1.00 50.25 182 LEU A CA 1
ATOM 1392 C C . LEU A 1 182 ? -36.007 -0.692 -20.153 1.00 50.25 182 LEU A C 1
ATOM 1394 O O . LEU A 1 182 ? -34.999 -1.395 -20.124 1.00 50.25 182 LEU A O 1
ATOM 1398 N N . PHE A 1 183 ? -35.944 0.626 -20.375 1.00 49.47 183 PHE A N 1
ATOM 1399 C CA . PHE A 1 183 ? -34.689 1.345 -20.647 1.00 49.47 183 PHE A CA 1
ATOM 1400 C C . PHE A 1 183 ? -33.838 1.589 -19.377 1.00 49.47 183 PHE A C 1
ATOM 1402 O O . PHE A 1 183 ? -32.615 1.709 -19.433 1.00 49.47 183 PHE A O 1
ATOM 1409 N N . LYS A 1 184 ? -34.461 1.595 -18.191 1.00 59.56 184 LYS A N 1
ATOM 1410 C CA . LYS A 1 184 ? -33.821 1.795 -16.872 1.00 59.56 184 LYS A CA 1
ATOM 1411 C C . LYS A 1 184 ? -33.331 0.490 -16.229 1.00 59.56 184 LYS A C 1
ATOM 1413 O O . LYS A 1 184 ? -32.789 0.519 -15.123 1.00 59.56 184 LYS A O 1
ATOM 1418 N N . ARG A 1 185 ? -33.485 -0.660 -16.901 1.00 54.62 185 ARG A N 1
ATOM 1419 C CA . ARG A 1 185 ? -33.209 -1.991 -16.329 1.00 54.62 185 ARG A CA 1
ATOM 1420 C C . ARG A 1 185 ? -31.729 -2.382 -16.274 1.00 54.62 185 ARG A C 1
ATOM 1422 O O . ARG A 1 185 ? -31.452 -3.478 -15.801 1.00 54.62 185 ARG A O 1
ATOM 1429 N N . ASN A 1 186 ? -30.798 -1.508 -16.677 1.00 63.16 186 ASN A N 1
ATOM 1430 C CA . ASN A 1 186 ? -29.449 -1.287 -16.110 1.00 63.16 186 ASN A CA 1
ATOM 1431 C C . ASN A 1 186 ? -28.520 -0.699 -17.190 1.00 63.16 186 ASN A C 1
ATOM 1433 O O . ASN A 1 186 ? -27.752 -1.456 -17.792 1.00 63.16 186 ASN A O 1
ATOM 1437 N N . PRO A 1 187 ? -28.521 0.629 -17.415 1.00 65.06 187 PRO A N 1
ATOM 1438 C CA . PRO A 1 187 ? -27.609 1.244 -18.380 1.00 65.06 187 PRO A CA 1
ATOM 1439 C C . PRO A 1 187 ? -26.145 0.936 -18.039 1.00 65.06 187 PRO A C 1
ATOM 1441 O O . PRO A 1 187 ? -25.360 0.691 -18.934 1.00 65.06 187 PRO A O 1
ATOM 1444 N N . ALA A 1 188 ? -25.790 0.802 -16.757 1.00 59.97 188 ALA A N 1
ATOM 1445 C CA . ALA A 1 188 ? -24.435 0.442 -16.339 1.00 59.97 188 ALA A CA 1
ATOM 1446 C C . ALA A 1 188 ? -24.001 -0.986 -16.734 1.00 59.97 188 ALA A C 1
ATOM 1448 O O . ALA A 1 188 ? -22.831 -1.194 -17.023 1.00 59.97 188 ALA A O 1
ATOM 1449 N N . MET A 1 189 ? -24.926 -1.957 -16.800 1.00 57.34 189 MET A N 1
ATOM 1450 C CA . MET A 1 189 ? -24.606 -3.295 -17.333 1.00 57.34 189 MET A CA 1
ATOM 1451 C C . MET A 1 189 ? -24.494 -3.286 -18.851 1.00 57.34 189 MET A C 1
ATOM 1453 O O . MET A 1 189 ? -23.690 -4.015 -19.408 1.00 57.34 189 MET A O 1
ATOM 1457 N N . ILE A 1 190 ? -25.309 -2.479 -19.530 1.00 64.88 190 ILE A N 1
ATOM 1458 C CA . ILE A 1 190 ? -25.229 -2.339 -20.986 1.00 64.88 190 ILE A CA 1
ATOM 1459 C C . ILE A 1 190 ? -23.928 -1.622 -21.358 1.00 64.88 190 ILE A C 1
ATOM 1461 O O . ILE A 1 190 ? -23.248 -2.058 -22.274 1.00 64.88 190 ILE A O 1
ATOM 1465 N N . MET A 1 191 ? -23.529 -0.596 -20.601 1.00 65.38 191 MET A N 1
ATOM 1466 C CA . MET A 1 191 ? -22.251 0.096 -20.772 1.00 65.38 191 MET A CA 1
ATOM 1467 C C . MET A 1 191 ? -21.064 -0.808 -20.433 1.00 65.38 191 MET A C 1
ATOM 1469 O O . MET A 1 191 ? -20.099 -0.815 -21.184 1.00 65.38 191 MET A O 1
ATOM 1473 N N . SER A 1 192 ? -21.123 -1.616 -19.367 1.00 66.56 192 SER A N 1
ATOM 1474 C CA . SER A 1 192 ? -20.040 -2.563 -19.068 1.00 66.56 192 SER A CA 1
ATOM 1475 C C . SER A 1 192 ? -19.929 -3.664 -20.126 1.00 66.56 192 SER A C 1
ATOM 1477 O O . SER A 1 192 ? -18.822 -3.984 -20.545 1.00 66.56 192 SER A O 1
ATOM 1479 N N . VAL A 1 193 ? -21.054 -4.189 -20.625 1.00 70.00 193 VAL A N 1
ATOM 1480 C CA . VAL A 1 193 ? -21.076 -5.164 -21.726 1.00 70.00 193 VAL A CA 1
ATOM 1481 C C . VAL A 1 193 ? -20.609 -4.528 -23.036 1.00 70.00 193 VAL A C 1
ATOM 1483 O O . VAL A 1 193 ? -19.805 -5.138 -23.726 1.00 70.00 193 VAL A O 1
ATOM 1486 N N . MET A 1 194 ? -21.025 -3.303 -23.371 1.00 71.62 194 MET A N 1
ATOM 1487 C CA . MET A 1 194 ? -20.541 -2.600 -24.566 1.00 71.62 194 MET A CA 1
ATOM 1488 C C . MET A 1 194 ? -19.052 -2.292 -24.487 1.00 71.62 194 MET A C 1
ATOM 1490 O O . MET A 1 194 ? -18.364 -2.443 -25.490 1.00 71.62 194 MET A O 1
ATOM 1494 N N . VAL A 1 195 ? -18.542 -1.909 -23.313 1.00 74.69 195 VAL A N 1
ATOM 1495 C CA . VAL A 1 195 ? -17.104 -1.729 -23.118 1.00 74.69 195 VAL A CA 1
ATOM 1496 C C . VAL A 1 195 ? -16.398 -3.063 -23.306 1.00 74.69 195 VAL A C 1
ATOM 1498 O O . VAL A 1 195 ? -15.507 -3.111 -24.135 1.00 74.69 195 VAL A O 1
ATOM 1501 N N . VAL A 1 196 ? -16.832 -4.154 -22.666 1.00 76.94 196 VAL A N 1
ATOM 1502 C CA . VAL A 1 196 ? -16.241 -5.499 -22.847 1.00 76.94 196 VAL A CA 1
ATOM 1503 C C . VAL A 1 196 ? -16.315 -5.991 -24.300 1.00 76.94 196 VAL A C 1
ATOM 1505 O O . VAL A 1 196 ? -15.383 -6.614 -24.796 1.00 76.94 196 VAL A O 1
ATOM 1508 N N . VAL A 1 197 ? -17.390 -5.691 -25.025 1.00 79.75 197 VAL A N 1
ATOM 1509 C CA . VAL A 1 197 ? -17.508 -6.033 -26.449 1.00 79.75 197 VAL A CA 1
ATOM 1510 C C . VAL A 1 197 ? -16.569 -5.171 -27.294 1.00 79.75 197 VAL A C 1
ATOM 1512 O O . VAL A 1 197 ? -15.909 -5.698 -28.185 1.00 79.75 197 VAL A O 1
ATOM 1515 N N . ALA A 1 198 ? -16.437 -3.877 -26.996 1.00 75.06 198 ALA A N 1
ATOM 1516 C CA . ALA A 1 198 ? -15.481 -2.994 -27.660 1.00 75.06 198 ALA A CA 1
ATOM 1517 C C . ALA A 1 198 ? -14.026 -3.370 -27.331 1.00 75.06 198 ALA A C 1
ATOM 1519 O O . ALA A 1 198 ? -13.161 -3.271 -28.199 1.00 75.06 198 ALA A O 1
ATOM 1520 N N . THR A 1 199 ? -13.750 -3.861 -26.117 1.00 72.25 199 THR A N 1
ATOM 1521 C CA . THR A 1 199 ? -12.430 -4.374 -25.733 1.00 72.25 199 THR A CA 1
ATOM 1522 C C . THR A 1 199 ? -12.116 -5.662 -26.472 1.00 72.25 199 THR A C 1
ATOM 1524 O O . THR A 1 199 ? -11.033 -5.780 -27.032 1.00 72.25 199 THR A O 1
ATOM 1527 N N . MET A 1 200 ? -13.064 -6.601 -26.545 1.00 78.38 200 MET A N 1
ATOM 1528 C CA . MET A 1 200 ? -12.912 -7.836 -27.312 1.00 78.38 200 MET A CA 1
ATOM 1529 C C . MET A 1 200 ? -12.758 -7.561 -28.808 1.00 78.38 200 MET A C 1
ATOM 1531 O O . MET A 1 200 ? -11.912 -8.183 -29.443 1.00 78.38 200 MET A O 1
ATOM 1535 N N . ALA A 1 201 ? -13.511 -6.610 -29.365 1.00 77.62 201 ALA A N 1
ATOM 1536 C CA . ALA A 1 201 ? -13.367 -6.183 -30.754 1.00 77.62 201 ALA A CA 1
ATOM 1537 C C . ALA A 1 201 ? -12.006 -5.513 -31.003 1.00 77.62 201 ALA A C 1
ATOM 1539 O O . ALA A 1 201 ? -11.361 -5.790 -32.010 1.00 77.62 201 ALA A O 1
ATOM 1540 N N . GLY A 1 202 ? -11.531 -4.691 -30.061 1.00 74.62 202 GLY A N 1
ATOM 1541 C CA . GLY A 1 202 ? -10.198 -4.091 -30.105 1.00 74.62 202 GLY A CA 1
ATOM 1542 C C . GLY A 1 202 ? -9.079 -5.130 -30.016 1.00 74.62 202 GLY A C 1
ATOM 1543 O O . GLY A 1 202 ? -8.125 -5.060 -30.781 1.00 74.62 202 GLY A O 1
ATOM 1544 N N . ILE A 1 203 ? -9.216 -6.133 -29.144 1.00 75.69 203 ILE A N 1
ATOM 1545 C CA . ILE A 1 203 ? -8.276 -7.259 -29.025 1.00 75.69 203 ILE A CA 1
ATOM 1546 C C . ILE A 1 203 ? -8.295 -8.113 -30.301 1.00 75.69 203 ILE A C 1
ATOM 1548 O O . ILE A 1 203 ? -7.239 -8.519 -30.774 1.00 75.69 203 ILE A O 1
ATOM 1552 N N . TRP A 1 204 ? -9.466 -8.345 -30.896 1.00 77.44 204 TRP A N 1
ATOM 1553 C CA . TRP A 1 204 ? -9.602 -9.068 -32.163 1.00 77.44 204 TRP A CA 1
ATOM 1554 C C . TRP A 1 204 ? -8.935 -8.321 -33.329 1.00 77.44 204 TRP A C 1
ATOM 1556 O O . TRP A 1 204 ? -8.160 -8.918 -34.073 1.00 77.44 204 TRP A O 1
ATOM 1566 N N . LEU A 1 205 ? -9.142 -7.004 -33.428 1.00 72.50 205 LEU A N 1
ATOM 1567 C CA . LEU A 1 205 ? -8.456 -6.146 -34.402 1.00 72.50 205 LEU A CA 1
ATOM 1568 C C . LEU A 1 205 ? -6.939 -6.102 -34.164 1.00 72.50 205 LEU A C 1
ATOM 1570 O O . LEU A 1 205 ? -6.167 -6.179 -35.116 1.00 72.50 205 LEU A O 1
ATOM 1574 N N . ALA A 1 206 ? -6.502 -6.036 -32.904 1.00 66.50 206 ALA A N 1
ATOM 1575 C CA . ALA A 1 206 ? -5.085 -6.029 -32.543 1.00 66.50 206 ALA A CA 1
ATOM 1576 C C . ALA A 1 206 ? -4.390 -7.368 -32.846 1.00 66.50 206 ALA A C 1
ATOM 1578 O O . ALA A 1 206 ? -3.240 -7.375 -33.277 1.00 66.50 206 ALA A O 1
ATOM 1579 N N . MET A 1 207 ? -5.080 -8.503 -32.685 1.00 63.22 207 MET A N 1
ATOM 1580 C CA . MET A 1 207 ? -4.564 -9.809 -33.117 1.00 63.22 207 MET A CA 1
ATOM 1581 C C . MET A 1 207 ? -4.501 -9.940 -34.648 1.00 63.22 207 MET A C 1
ATOM 1583 O O . MET A 1 207 ? -3.703 -10.726 -35.150 1.00 63.22 207 MET A O 1
ATOM 1587 N N . GLY A 1 208 ? -5.287 -9.151 -35.390 1.00 65.19 208 GLY A N 1
ATOM 1588 C CA . GLY A 1 208 ? -5.243 -9.076 -36.853 1.00 65.19 208 GLY A CA 1
ATOM 1589 C C . GLY A 1 208 ? -4.112 -8.210 -37.428 1.00 65.19 208 GLY A C 1
ATOM 1590 O O . GLY A 1 208 ? -3.856 -8.285 -38.626 1.00 65.19 208 GLY A O 1
ATOM 1591 N N . HIS A 1 209 ? -3.427 -7.397 -36.615 1.00 62.22 209 HIS A N 1
ATOM 1592 C CA . HIS A 1 209 ? -2.281 -6.569 -37.024 1.00 62.22 209 HIS A CA 1
ATOM 1593 C C . HIS A 1 209 ? -1.139 -6.725 -36.014 1.00 62.22 209 HIS A C 1
ATOM 1595 O O . HIS A 1 209 ? -0.955 -5.923 -35.097 1.00 62.22 209 HIS A O 1
ATOM 1601 N N . SER A 1 210 ? -0.352 -7.790 -36.171 1.00 62.88 210 SER A N 1
ATOM 1602 C CA . SER A 1 210 ? 0.824 -8.001 -35.327 1.00 62.88 210 SER A CA 1
ATOM 1603 C C . SER A 1 210 ? 1.902 -6.944 -35.617 1.00 62.88 210 SER A C 1
ATOM 1605 O O . SER A 1 210 ? 2.261 -6.679 -36.766 1.00 62.88 210 SER A O 1
ATOM 1607 N N . ALA A 1 211 ? 2.456 -6.343 -34.560 1.00 59.50 211 ALA A N 1
ATOM 1608 C CA . ALA A 1 211 ? 3.520 -5.337 -34.656 1.00 59.50 211 ALA A CA 1
ATOM 1609 C C . ALA A 1 211 ? 4.783 -5.857 -35.374 1.00 59.50 211 ALA A C 1
ATOM 1611 O O . ALA A 1 211 ? 5.572 -5.073 -35.896 1.00 59.50 211 ALA A O 1
ATOM 1612 N N . THR A 1 212 ? 4.972 -7.175 -35.410 1.00 61.66 212 THR A N 1
ATOM 1613 C CA . THR A 1 212 ? 6.043 -7.863 -36.135 1.00 61.66 212 THR A CA 1
ATOM 1614 C C . THR A 1 212 ? 5.860 -7.794 -37.648 1.00 61.66 212 THR A C 1
ATOM 1616 O O . THR A 1 212 ? 6.839 -7.544 -38.343 1.00 61.66 212 THR A O 1
ATOM 1619 N N . GLN A 1 213 ? 4.632 -7.935 -38.158 1.00 60.94 213 GLN A N 1
ATOM 1620 C CA . GLN A 1 213 ? 4.362 -7.794 -39.594 1.00 60.94 213 GLN A CA 1
ATOM 1621 C C . GLN A 1 213 ? 4.477 -6.337 -40.051 1.00 60.94 213 GLN A C 1
ATOM 1623 O O . GLN A 1 213 ? 5.111 -6.069 -41.061 1.00 60.94 213 GLN A O 1
ATOM 1628 N N . CYS A 1 214 ? 3.994 -5.382 -39.250 1.00 70.62 214 CYS A N 1
ATOM 1629 C CA . CYS A 1 214 ? 4.153 -3.951 -39.545 1.00 70.62 214 CYS A CA 1
ATOM 1630 C C . CYS A 1 214 ? 5.631 -3.512 -39.549 1.00 70.62 214 CYS A C 1
ATOM 1632 O O . CYS A 1 214 ? 6.045 -2.707 -40.381 1.00 70.62 214 CYS A O 1
ATOM 1634 N N . LYS A 1 215 ? 6.459 -4.072 -38.653 1.00 72.25 215 LYS A N 1
ATOM 1635 C CA . LYS A 1 215 ? 7.911 -3.836 -38.674 1.00 72.25 215 LYS A CA 1
ATOM 1636 C C . LYS A 1 215 ? 8.594 -4.438 -39.907 1.00 72.25 215 LYS A C 1
ATOM 1638 O O . LYS A 1 215 ? 9.546 -3.827 -40.378 1.00 72.25 215 LYS A O 1
ATOM 1643 N N . ALA A 1 216 ? 8.133 -5.587 -40.406 1.00 73.50 216 ALA A N 1
ATOM 1644 C CA . ALA A 1 216 ? 8.652 -6.189 -41.635 1.00 73.50 216 ALA A CA 1
ATOM 1645 C C . ALA A 1 216 ? 8.306 -5.330 -42.864 1.00 73.50 216 ALA A C 1
ATOM 1647 O O . ALA A 1 216 ? 9.215 -4.933 -43.589 1.00 73.50 216 ALA A O 1
ATOM 1648 N N . ASP A 1 217 ? 7.042 -4.915 -42.996 1.00 78.38 217 ASP A N 1
ATOM 1649 C CA . ASP A 1 217 ? 6.565 -4.030 -44.075 1.00 78.38 217 ASP A CA 1
ATOM 1650 C C . ASP A 1 217 ? 7.305 -2.681 -44.095 1.00 78.38 217 ASP A C 1
ATOM 1652 O O . ASP A 1 217 ? 7.713 -2.181 -45.143 1.00 78.38 217 ASP A O 1
ATOM 1656 N N . LEU A 1 218 ? 7.531 -2.082 -42.918 1.00 80.00 218 LEU A N 1
ATOM 1657 C CA . LEU A 1 218 ? 8.268 -0.818 -42.806 1.00 80.00 218 LEU A CA 1
ATOM 1658 C C . LEU A 1 218 ? 9.747 -0.949 -43.187 1.00 80.00 218 LEU A C 1
ATOM 1660 O O . LEU A 1 218 ? 10.345 0.031 -43.636 1.00 80.00 218 LEU A O 1
ATOM 1664 N N . LEU A 1 219 ? 10.358 -2.115 -42.966 1.00 80.56 219 LEU A N 1
ATOM 1665 C CA . LEU A 1 219 ? 11.749 -2.362 -43.346 1.00 80.56 219 LEU A CA 1
ATOM 1666 C C . LEU A 1 219 ? 11.844 -2.528 -44.865 1.00 80.56 219 LEU A C 1
ATOM 1668 O O . LEU A 1 219 ? 12.692 -1.886 -45.483 1.00 80.56 219 LEU A O 1
ATOM 1672 N N . GLU A 1 220 ? 10.920 -3.281 -45.465 1.00 80.81 220 GLU A N 1
ATOM 1673 C CA . GLU A 1 220 ? 10.822 -3.434 -46.920 1.00 80.81 220 GLU A CA 1
ATOM 1674 C C . GLU A 1 220 ? 10.602 -2.086 -47.617 1.00 80.81 220 GLU A C 1
ATOM 1676 O O . GLU A 1 220 ? 11.381 -1.725 -48.500 1.00 80.81 220 GLU A O 1
ATOM 1681 N N . GLN A 1 221 ? 9.665 -1.261 -47.136 1.00 85.25 221 GLN A N 1
ATOM 1682 C CA . GLN A 1 221 ? 9.455 0.091 -47.670 1.00 85.25 221 GLN A CA 1
ATOM 1683 C C . GLN A 1 221 ? 10.698 0.981 -47.586 1.00 85.25 221 GLN A C 1
ATOM 1685 O O . GLN A 1 221 ? 10.957 1.786 -48.484 1.00 85.25 221 GLN A O 1
ATOM 1690 N N . LYS A 1 222 ? 11.465 0.889 -46.494 1.00 84.12 222 LYS A N 1
ATOM 1691 C CA . LYS A 1 222 ? 12.704 1.665 -46.353 1.00 84.12 222 LYS A CA 1
ATOM 1692 C C . LYS A 1 222 ? 13.770 1.204 -47.342 1.00 84.12 222 LYS A C 1
ATOM 1694 O O . LYS A 1 222 ? 14.487 2.051 -47.870 1.00 84.12 222 LYS A O 1
ATOM 1699 N N . LEU A 1 223 ? 13.853 -0.100 -47.592 1.00 84.44 223 LEU A N 1
ATOM 1700 C CA . LEU A 1 223 ? 14.802 -0.702 -48.526 1.00 84.44 223 LEU A CA 1
ATOM 1701 C C . LEU A 1 223 ? 14.451 -0.334 -49.976 1.00 84.44 223 LEU A C 1
ATOM 1703 O O . LEU A 1 223 ? 15.334 0.059 -50.734 1.00 84.44 223 LEU A O 1
ATOM 1707 N N . GLU A 1 224 ? 13.166 -0.344 -50.339 1.00 87.00 224 GLU A N 1
ATOM 1708 C CA . GLU A 1 224 ? 12.696 0.154 -51.640 1.00 87.00 224 GLU A CA 1
ATOM 1709 C C . GLU A 1 224 ? 12.952 1.649 -51.813 1.00 87.00 224 GLU A C 1
ATOM 1711 O O . GLU A 1 224 ? 13.450 2.080 -52.851 1.00 87.00 224 GLU A O 1
ATOM 1716 N N . ARG A 1 225 ? 12.680 2.453 -50.781 1.00 84.38 225 ARG A N 1
ATOM 1717 C CA . ARG A 1 225 ? 12.940 3.894 -50.837 1.00 84.38 225 ARG A CA 1
ATOM 1718 C C . ARG A 1 225 ? 14.436 4.191 -50.983 1.00 84.38 225 ARG A C 1
ATOM 1720 O O . ARG A 1 225 ? 14.783 5.129 -51.691 1.00 84.38 225 ARG A O 1
ATOM 1727 N N . GLN A 1 226 ? 15.315 3.403 -50.357 1.00 82.88 226 GLN A N 1
ATOM 1728 C CA . GLN A 1 226 ? 16.761 3.510 -50.580 1.00 82.88 226 GLN A CA 1
ATOM 1729 C C . GLN A 1 226 ? 17.148 3.155 -52.014 1.00 82.88 226 GLN A C 1
ATOM 1731 O O . GLN A 1 226 ? 17.926 3.891 -52.605 1.00 82.88 226 GLN A O 1
ATOM 1736 N N . ARG A 1 227 ? 16.569 2.098 -52.594 1.00 83.31 227 ARG A N 1
ATOM 1737 C CA . ARG A 1 227 ? 16.823 1.727 -53.994 1.00 83.31 227 ARG A CA 1
ATOM 1738 C C . ARG A 1 227 ? 16.378 2.807 -54.969 1.00 83.31 227 ARG A C 1
ATOM 1740 O O . ARG A 1 227 ? 17.138 3.145 -55.860 1.00 83.31 227 ARG A O 1
ATOM 1747 N N . ILE A 1 228 ? 15.198 3.392 -54.766 1.00 85.88 228 ILE A N 1
ATOM 1748 C CA . ILE A 1 228 ? 14.720 4.506 -55.597 1.00 85.88 228 ILE A CA 1
ATOM 1749 C C . ILE A 1 228 ? 15.658 5.703 -55.461 1.00 85.88 228 ILE A C 1
ATOM 1751 O O . ILE A 1 228 ? 16.030 6.285 -56.467 1.00 85.88 228 ILE A O 1
ATOM 1755 N N . LEU A 1 229 ? 16.086 6.045 -54.241 1.00 79.44 229 LEU A N 1
ATOM 1756 C CA . LEU A 1 229 ? 17.040 7.136 -54.024 1.00 79.44 229 LEU A CA 1
ATOM 1757 C C . LEU A 1 229 ? 18.404 6.853 -54.666 1.00 79.44 229 LEU A C 1
ATOM 1759 O O . LEU A 1 229 ? 19.030 7.775 -55.172 1.00 79.44 229 LEU A O 1
ATOM 1763 N N . GLU A 1 230 ? 18.867 5.604 -54.659 1.00 77.81 230 GLU A N 1
ATOM 1764 C CA . GLU A 1 230 ? 20.118 5.180 -55.293 1.00 77.81 230 GLU A CA 1
ATOM 1765 C C . GLU A 1 230 ? 20.008 5.174 -56.826 1.00 77.81 230 GLU A C 1
ATOM 1767 O O . GLU A 1 230 ? 20.927 5.614 -57.516 1.00 77.81 230 GLU A O 1
ATOM 1772 N N . GLU A 1 231 ? 18.864 4.760 -57.371 1.00 79.25 231 GLU A N 1
ATOM 1773 C CA . GLU A 1 231 ? 18.535 4.872 -58.794 1.00 79.25 231 GLU A CA 1
ATOM 1774 C C . GLU A 1 231 ? 18.397 6.332 -59.229 1.00 79.25 231 GLU A C 1
ATOM 1776 O O . GLU A 1 231 ? 18.882 6.700 -60.296 1.00 79.25 231 GLU A O 1
ATOM 1781 N N . GLU A 1 232 ? 17.803 7.182 -58.394 1.00 77.50 232 GLU A N 1
ATOM 1782 C CA . GLU A 1 232 ? 17.696 8.622 -58.615 1.00 77.50 232 GLU A CA 1
ATOM 1783 C C . GLU A 1 232 ? 19.089 9.265 -58.566 1.00 77.50 232 GLU A C 1
ATOM 1785 O O . GLU A 1 232 ? 19.427 10.062 -59.439 1.00 77.50 232 GLU A O 1
ATOM 1790 N N . PHE A 1 233 ? 19.966 8.839 -57.648 1.00 65.88 233 PHE A N 1
ATOM 1791 C CA . PHE A 1 233 ? 21.378 9.238 -57.633 1.00 65.88 233 PHE A CA 1
ATOM 1792 C C . PHE A 1 233 ? 22.111 8.792 -58.909 1.00 65.88 233 PHE A C 1
ATOM 1794 O O . PHE A 1 233 ? 22.848 9.577 -59.509 1.00 65.88 233 PHE A O 1
ATOM 1801 N N . ARG A 1 234 ? 21.857 7.561 -59.371 1.00 67.75 234 ARG A N 1
ATOM 1802 C CA . ARG A 1 234 ? 22.426 6.994 -60.604 1.00 67.75 234 ARG A CA 1
ATOM 1803 C C . ARG A 1 234 ? 21.896 7.676 -61.872 1.00 67.75 234 ARG A C 1
ATOM 1805 O O . ARG A 1 234 ? 22.634 7.794 -62.842 1.00 67.75 234 ARG A O 1
ATOM 1812 N N . GLN A 1 235 ? 20.655 8.163 -61.872 1.00 65.62 235 GLN A N 1
ATOM 1813 C CA . GLN A 1 235 ? 20.082 8.942 -62.978 1.00 65.62 235 GLN A CA 1
ATOM 1814 C C . GLN A 1 235 ? 20.517 10.411 -62.954 1.00 65.62 235 GLN A C 1
ATOM 1816 O O . GLN A 1 235 ? 20.652 11.020 -64.013 1.00 65.62 235 GLN A O 1
ATOM 1821 N N . THR A 1 236 ? 20.775 10.977 -61.771 1.00 58.59 236 THR A N 1
ATOM 1822 C CA . THR A 1 236 ? 21.256 12.362 -61.622 1.00 58.59 236 THR A CA 1
ATOM 1823 C C . THR A 1 236 ? 22.748 12.496 -61.979 1.00 58.59 236 THR A C 1
ATOM 1825 O O . THR A 1 236 ? 23.212 13.600 -62.264 1.00 58.59 236 THR A O 1
ATOM 1828 N N . GLN A 1 237 ? 23.494 11.385 -62.063 1.00 57.75 237 GLN A N 1
ATOM 1829 C CA . GLN A 1 237 ? 24.831 11.313 -62.673 1.00 57.75 237 GLN A CA 1
ATOM 1830 C C . GLN A 1 237 ? 24.856 10.379 -63.899 1.00 57.75 237 GLN A C 1
ATOM 1832 O O . GLN A 1 237 ? 25.385 9.268 -63.827 1.00 57.75 237 GLN A O 1
ATOM 1837 N N . PRO A 1 238 ? 24.358 10.814 -65.069 1.00 50.97 238 PRO A N 1
ATOM 1838 C CA . PRO A 1 238 ? 24.647 10.115 -66.306 1.00 50.97 238 PRO A CA 1
ATOM 1839 C C . PRO A 1 238 ? 26.074 10.491 -66.733 1.00 50.97 238 PRO A C 1
ATOM 1841 O O . PRO A 1 238 ? 26.285 11.524 -67.367 1.00 50.97 238 PRO A O 1
ATOM 1844 N N . GLY A 1 239 ? 27.061 9.675 -66.349 1.00 50.19 239 GLY A N 1
ATOM 1845 C CA . GLY A 1 239 ? 28.419 9.760 -66.905 1.00 50.19 239 GLY A CA 1
ATOM 1846 C C . GLY A 1 239 ? 29.575 9.627 -65.916 1.00 50.19 239 GLY A C 1
ATOM 1847 O O . GLY A 1 239 ? 30.450 10.486 -65.903 1.00 50.19 239 GLY A O 1
ATOM 1848 N N . ALA A 1 240 ? 29.614 8.558 -65.118 1.00 49.91 240 ALA A N 1
ATOM 1849 C CA . ALA A 1 240 ? 30.835 8.166 -64.401 1.00 49.91 240 ALA A CA 1
ATOM 1850 C C . ALA A 1 240 ? 31.329 6.752 -64.754 1.00 49.91 240 ALA A C 1
ATOM 1852 O O . ALA A 1 240 ? 32.216 6.242 -64.082 1.00 49.91 240 ALA A O 1
ATOM 1853 N N . ASP A 1 241 ? 30.813 6.160 -65.832 1.00 46.44 241 ASP A N 1
ATOM 1854 C CA . ASP A 1 241 ? 31.430 5.006 -66.477 1.00 46.44 241 ASP A CA 1
ATOM 1855 C C . ASP A 1 241 ? 31.871 5.453 -67.879 1.00 46.44 241 ASP A C 1
ATOM 1857 O O . ASP A 1 241 ? 31.061 5.925 -68.670 1.00 46.44 241 ASP A O 1
ATOM 1861 N N . GLU A 1 242 ? 33.178 5.355 -68.132 1.00 49.53 242 GLU A N 1
ATOM 1862 C CA . GLU A 1 242 ? 33.932 5.832 -69.307 1.00 49.53 242 GLU A CA 1
ATOM 1863 C C . GLU A 1 242 ? 34.287 7.332 -69.369 1.00 49.53 242 GLU A C 1
ATOM 1865 O O . GLU A 1 242 ? 33.757 8.116 -70.151 1.00 49.53 242 GLU A O 1
ATOM 1870 N N . SER A 1 243 ? 35.314 7.731 -68.614 1.00 34.44 243 SER A N 1
ATOM 1871 C CA . SER A 1 243 ? 36.483 8.446 -69.167 1.00 34.44 243 SER A CA 1
ATOM 1872 C C . SER A 1 243 ? 37.530 8.696 -68.083 1.00 34.44 243 SER A C 1
ATOM 1874 O O . SER A 1 243 ? 37.261 9.236 -67.014 1.00 34.44 243 SER A O 1
ATOM 1876 N N . GLY A 1 244 ? 38.764 8.280 -68.369 1.00 43.31 244 GLY A N 1
ATOM 1877 C CA . GLY A 1 244 ? 39.925 8.698 -67.602 1.00 43.31 244 GLY A CA 1
ATOM 1878 C C . GLY A 1 244 ? 40.144 10.203 -67.742 1.00 43.31 244 GLY A C 1
ATOM 1879 O O . GLY A 1 244 ? 39.992 10.760 -68.826 1.00 43.31 244 GLY A O 1
ATOM 1880 N N . GLY A 1 245 ? 40.561 10.836 -66.649 1.00 33.78 245 GLY A N 1
ATOM 1881 C CA . GLY A 1 245 ? 41.051 12.211 -66.653 1.00 33.78 245 GLY A CA 1
ATOM 1882 C C . GLY A 1 245 ? 40.382 13.073 -65.596 1.00 33.78 245 GLY A C 1
ATOM 1883 O O . GLY A 1 245 ? 39.310 13.623 -65.809 1.00 33.78 245 GLY A O 1
ATOM 1884 N N . ALA A 1 246 ? 41.062 13.237 -64.465 1.00 36.31 246 ALA A N 1
ATOM 1885 C CA . ALA A 1 246 ? 40.758 14.294 -63.514 1.00 36.31 246 ALA A CA 1
ATOM 1886 C C . ALA A 1 246 ? 40.907 15.676 -64.179 1.00 36.31 246 ALA A C 1
ATOM 1888 O O . ALA A 1 246 ? 41.953 15.935 -64.782 1.00 36.31 246 ALA A O 1
ATOM 1889 N N . PRO A 1 247 ? 39.971 16.616 -63.972 1.00 35.75 247 PRO A N 1
ATOM 1890 C CA . PRO A 1 247 ? 40.300 18.023 -63.973 1.00 35.75 247 PRO A CA 1
ATOM 1891 C C . PRO A 1 247 ? 40.373 18.508 -62.525 1.00 35.75 247 PRO A C 1
ATOM 1893 O O . PRO A 1 247 ? 39.431 18.418 -61.740 1.00 35.75 247 PRO A O 1
ATOM 1896 N N . ALA A 1 248 ? 41.542 19.029 -62.175 1.00 43.47 248 ALA A N 1
ATOM 1897 C CA . ALA A 1 248 ? 41.732 19.822 -60.982 1.00 43.47 248 ALA A CA 1
ATOM 1898 C C . ALA A 1 248 ? 40.825 21.063 -61.040 1.00 43.47 248 ALA A C 1
ATOM 1900 O O . ALA A 1 248 ? 40.973 21.897 -61.932 1.00 43.47 248 ALA A O 1
ATOM 1901 N N . SER A 1 249 ? 39.940 21.222 -60.058 1.00 34.50 249 SER A N 1
ATOM 1902 C CA . SER A 1 249 ? 39.363 22.521 -59.717 1.00 34.50 249 SER A CA 1
ATOM 1903 C C . SER A 1 249 ? 39.856 22.927 -58.335 1.00 34.50 249 SER A C 1
ATOM 1905 O O . SER A 1 249 ? 39.509 22.337 -57.312 1.00 34.50 249 SER A O 1
ATOM 1907 N N . GLN A 1 250 ? 40.725 23.928 -58.350 1.00 34.75 250 GLN A N 1
ATOM 1908 C CA . GLN A 1 250 ? 41.299 24.588 -57.195 1.00 34.75 250 GLN A CA 1
ATOM 1909 C C . GLN A 1 250 ? 40.207 25.236 -56.330 1.00 34.75 250 GLN A C 1
ATOM 1911 O O . GLN A 1 250 ? 39.488 26.115 -56.786 1.00 34.75 250 GLN A O 1
ATOM 1916 N N . GLY A 1 251 ? 40.156 24.796 -55.072 1.00 36.03 251 GLY A N 1
ATOM 1917 C CA . GLY A 1 251 ? 40.214 25.639 -53.877 1.00 36.03 251 GLY A CA 1
ATOM 1918 C C . GLY A 1 251 ? 39.048 26.577 -53.568 1.00 36.03 251 GLY A C 1
ATOM 1919 O O . GLY A 1 251 ? 38.943 27.639 -54.163 1.00 36.03 251 GLY A O 1
ATOM 1920 N N . LEU A 1 252 ? 38.322 26.282 -52.481 1.00 30.50 252 LEU A N 1
ATOM 1921 C CA . LEU A 1 252 ? 37.904 27.286 -51.491 1.00 30.50 252 LEU A CA 1
ATOM 1922 C C . LEU A 1 252 ? 37.420 26.601 -50.201 1.00 30.50 252 LEU A C 1
ATOM 1924 O O . LEU A 1 252 ? 36.421 25.892 -50.206 1.00 30.50 252 LEU A O 1
ATOM 1928 N N . GLY A 1 253 ? 38.128 26.847 -49.092 1.00 35.34 253 GLY A N 1
ATOM 1929 C CA . GLY A 1 253 ? 37.646 26.557 -47.736 1.00 35.34 253 GLY A CA 1
ATOM 1930 C C . GLY A 1 253 ? 38.456 25.531 -46.947 1.00 35.34 253 GLY A C 1
ATOM 1931 O O . GLY A 1 253 ? 37.958 24.462 -46.615 1.00 35.34 253 GLY A O 1
ATOM 1932 N N . ALA A 1 254 ? 39.693 25.878 -46.586 1.00 49.25 254 ALA A N 1
ATOM 1933 C CA . ALA A 1 254 ? 40.398 25.218 -45.494 1.00 49.25 254 ALA A CA 1
ATOM 1934 C C . ALA A 1 254 ? 39.630 25.446 -44.177 1.00 49.25 254 ALA A C 1
ATOM 1936 O O . ALA A 1 254 ? 39.626 26.548 -43.632 1.00 49.25 254 ALA A O 1
ATOM 1937 N N . GLY A 1 255 ? 38.971 24.401 -43.679 1.00 41.09 255 GLY A N 1
ATOM 1938 C CA . GLY A 1 255 ? 38.402 24.329 -42.337 1.00 41.09 255 GLY A CA 1
ATOM 1939 C C . GLY A 1 255 ? 38.926 23.078 -41.640 1.00 41.09 255 GLY A C 1
ATOM 1940 O O . GLY A 1 255 ? 38.994 22.015 -42.253 1.00 41.09 255 GLY A O 1
ATOM 1941 N N . ALA A 1 256 ? 39.302 23.208 -40.368 1.00 53.81 256 ALA A N 1
ATOM 1942 C CA . ALA A 1 256 ? 40.037 22.245 -39.536 1.00 53.81 256 ALA A CA 1
ATOM 1943 C C . ALA A 1 256 ? 39.374 20.861 -39.290 1.00 53.81 256 ALA A C 1
ATOM 1945 O O . ALA A 1 256 ? 39.767 20.153 -38.371 1.00 53.81 256 ALA A O 1
ATOM 1946 N N . PHE A 1 257 ? 38.389 20.460 -40.097 1.00 49.12 257 PHE A N 1
ATOM 1947 C CA . PHE A 1 257 ? 37.655 19.190 -40.002 1.00 49.12 257 PHE A CA 1
ATOM 1948 C C . PHE A 1 257 ? 37.577 18.409 -41.332 1.00 49.12 257 PHE A C 1
ATOM 1950 O O . PHE A 1 257 ? 36.900 17.387 -41.405 1.00 49.12 257 PHE A O 1
ATOM 1957 N N . GLY A 1 258 ? 38.272 18.849 -42.387 1.00 51.28 258 GLY A N 1
ATOM 1958 C CA . GLY A 1 258 ? 38.106 18.313 -43.747 1.00 51.28 258 GLY A CA 1
ATOM 1959 C C . GLY A 1 258 ? 38.594 16.880 -44.011 1.00 51.28 258 GLY A C 1
ATOM 1960 O O . GLY A 1 258 ? 38.262 16.338 -45.055 1.00 51.28 258 GLY A O 1
ATOM 1961 N N . SER A 1 259 ? 39.350 16.252 -43.104 1.00 55.22 259 SER A N 1
ATOM 1962 C CA . SER A 1 259 ? 39.952 14.917 -43.310 1.00 55.22 259 SER A CA 1
ATOM 1963 C C . SER A 1 259 ? 39.397 13.813 -42.397 1.00 55.22 259 SER A C 1
ATOM 1965 O O . SER A 1 259 ? 39.888 12.684 -42.411 1.00 55.22 259 SER A O 1
ATOM 1967 N N . VAL A 1 260 ? 38.374 14.116 -41.591 1.00 59.59 260 VAL A N 1
ATOM 1968 C CA . VAL A 1 260 ? 37.798 13.160 -40.624 1.00 59.59 260 VAL A CA 1
ATOM 1969 C C . VAL A 1 260 ? 36.854 12.153 -41.294 1.00 59.59 260 VAL A C 1
ATOM 1971 O O . VAL A 1 260 ? 36.692 11.045 -40.796 1.00 59.59 260 VAL A O 1
ATOM 1974 N N . PHE A 1 261 ? 36.269 12.502 -42.440 1.00 53.16 261 PHE A N 1
ATOM 1975 C CA . PHE A 1 261 ? 35.254 11.688 -43.124 1.00 53.16 261 PHE A CA 1
ATOM 1976 C C . PHE A 1 261 ? 35.756 11.018 -44.411 1.00 53.16 261 PHE A C 1
ATOM 1978 O O . PHE A 1 261 ? 34.955 10.576 -45.231 1.00 53.16 261 PHE A O 1
ATOM 1985 N N . ASP A 1 262 ? 37.076 10.926 -44.593 1.00 67.62 262 ASP A N 1
ATOM 1986 C CA . ASP A 1 262 ? 37.665 10.161 -45.693 1.00 67.62 262 ASP A CA 1
ATOM 1987 C C . ASP A 1 262 ? 37.393 8.656 -45.482 1.00 67.62 262 ASP A C 1
ATOM 1989 O O . ASP A 1 262 ? 37.721 8.129 -44.413 1.00 67.62 262 ASP A O 1
ATOM 1993 N N . PRO A 1 263 ? 36.836 7.925 -46.467 1.00 55.25 263 PRO A N 1
ATOM 1994 C CA . PRO A 1 263 ? 36.448 6.519 -46.306 1.00 55.25 263 PRO A CA 1
ATOM 1995 C C . PRO A 1 263 ? 37.619 5.604 -45.908 1.00 55.25 263 PRO A C 1
ATOM 1997 O O . PRO A 1 263 ? 37.418 4.618 -45.205 1.00 55.25 263 PRO A O 1
ATOM 2000 N N . LYS A 1 264 ? 38.859 5.987 -46.243 1.00 60.69 264 LYS A N 1
ATOM 2001 C CA . LYS A 1 264 ? 40.080 5.269 -45.841 1.00 60.69 264 LYS A CA 1
ATOM 2002 C C . LYS A 1 264 ? 40.378 5.327 -44.337 1.00 60.69 264 LYS A C 1
ATOM 2004 O O . LYS A 1 264 ? 41.028 4.425 -43.821 1.00 60.69 264 LYS A O 1
ATOM 2009 N N . ASN A 1 265 ? 39.920 6.364 -43.630 1.00 58.53 265 ASN A N 1
ATOM 2010 C CA . ASN A 1 265 ? 40.127 6.503 -42.182 1.00 58.53 265 ASN A CA 1
ATOM 2011 C C . ASN A 1 265 ? 39.101 5.709 -41.354 1.00 58.53 265 ASN A C 1
ATOM 2013 O O . ASN A 1 265 ? 39.306 5.515 -40.158 1.00 58.53 265 ASN A O 1
ATOM 2017 N N . LEU A 1 266 ? 38.017 5.231 -41.974 1.00 56.44 266 LEU A N 1
ATOM 2018 C CA . LEU A 1 266 ? 36.966 4.450 -41.314 1.00 56.44 266 LEU A CA 1
ATOM 2019 C C . LEU A 1 266 ? 37.190 2.933 -41.428 1.00 56.44 266 LEU A C 1
ATOM 2021 O O . LEU A 1 266 ? 36.757 2.194 -40.547 1.00 56.44 266 LEU A O 1
ATOM 2025 N N . GLU A 1 267 ? 37.936 2.464 -42.434 1.00 55.78 267 GLU A N 1
ATOM 2026 C CA . GLU A 1 267 ? 38.327 1.047 -42.550 1.00 55.78 267 GLU A CA 1
ATOM 2027 C C . GLU A 1 267 ? 39.283 0.587 -41.433 1.00 55.78 267 GLU A C 1
ATOM 2029 O O . GLU A 1 267 ? 39.311 -0.593 -41.099 1.00 55.78 267 GLU A O 1
ATOM 2034 N N . GLY A 1 268 ? 40.015 1.505 -40.790 1.00 47.38 2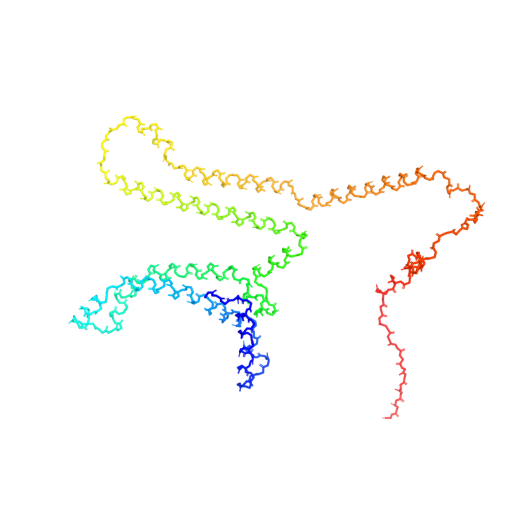68 GLY A N 1
ATOM 2035 C CA . GLY A 1 268 ? 40.906 1.185 -39.666 1.00 47.38 268 GLY A CA 1
ATOM 2036 C C . GLY A 1 268 ? 40.222 1.056 -38.298 1.00 47.38 268 GLY A C 1
ATOM 2037 O O . GLY A 1 268 ? 40.855 0.588 -37.355 1.00 47.38 268 GLY A O 1
ATOM 2038 N N . ALA A 1 269 ? 38.953 1.466 -38.162 1.00 47.06 269 ALA A N 1
ATOM 2039 C CA . ALA A 1 269 ? 38.239 1.490 -36.876 1.00 47.06 269 ALA A CA 1
ATOM 2040 C C . ALA A 1 269 ? 37.157 0.401 -36.736 1.00 47.06 269 ALA A C 1
ATOM 2042 O O . ALA A 1 269 ? 36.636 0.200 -35.643 1.00 47.06 269 ALA A O 1
ATOM 2043 N N . ALA A 1 270 ? 36.835 -0.319 -37.816 1.00 44.41 270 ALA A N 1
ATOM 2044 C CA . ALA A 1 270 ? 35.830 -1.389 -37.837 1.00 44.41 270 ALA A CA 1
ATOM 2045 C C . ALA A 1 270 ? 36.447 -2.805 -37.834 1.00 44.41 270 ALA A C 1
ATOM 2047 O O . ALA A 1 270 ? 35.829 -3.757 -38.302 1.00 44.41 270 ALA A O 1
ATOM 2048 N N . GLY A 1 271 ? 37.674 -2.939 -37.323 1.00 40.22 271 GLY A N 1
ATOM 2049 C CA . GLY A 1 271 ? 38.430 -4.192 -37.288 1.00 40.22 271 GLY A CA 1
ATOM 2050 C C . GLY A 1 271 ? 38.990 -4.523 -35.908 1.00 40.22 271 GLY A C 1
ATOM 2051 O O . GLY A 1 271 ? 40.169 -4.836 -35.806 1.00 40.22 271 GLY A O 1
ATOM 2052 N N . VAL A 1 272 ? 38.179 -4.432 -34.849 1.00 44.06 272 VAL A N 1
ATOM 2053 C CA . VAL A 1 272 ? 38.479 -5.058 -33.547 1.00 44.06 272 VAL A CA 1
ATOM 2054 C C . VAL A 1 272 ? 37.180 -5.594 -32.950 1.00 44.06 272 VAL A C 1
ATOM 2056 O O . VAL A 1 272 ? 36.543 -4.920 -32.155 1.00 44.06 272 VAL A O 1
ATOM 2059 N N . ASP A 1 273 ? 36.766 -6.774 -33.403 1.00 36.97 273 ASP A N 1
ATOM 2060 C CA . ASP A 1 273 ? 36.117 -7.805 -32.582 1.00 36.97 273 ASP A CA 1
ATOM 2061 C C . ASP A 1 273 ? 35.841 -9.023 -33.473 1.00 36.97 273 ASP A C 1
ATOM 2063 O O . ASP A 1 273 ? 34.819 -9.090 -34.141 1.00 36.97 273 ASP A O 1
ATOM 2067 N N . GLU A 1 274 ? 36.822 -9.929 -33.555 1.00 36.62 274 GLU A N 1
ATOM 2068 C CA . GLU A 1 274 ? 36.674 -11.393 -33.681 1.00 36.62 274 GLU A CA 1
ATOM 2069 C C . GLU A 1 274 ? 38.000 -12.001 -34.164 1.00 36.62 274 GLU A C 1
ATOM 2071 O O . GLU A 1 274 ? 38.257 -12.096 -35.363 1.00 36.62 274 GLU A O 1
ATOM 2076 N N . LYS A 1 275 ? 38.851 -12.438 -33.225 1.00 30.30 275 LYS A N 1
ATOM 2077 C CA . LYS A 1 275 ? 39.186 -13.863 -33.026 1.00 30.30 275 LYS A CA 1
ATOM 2078 C C . LYS A 1 275 ? 40.409 -14.067 -32.127 1.00 30.30 275 LYS A C 1
ATOM 2080 O O . LYS A 1 275 ? 41.463 -13.482 -32.328 1.00 30.30 275 LYS A O 1
ATOM 2085 N N . GLU A 1 276 ? 40.187 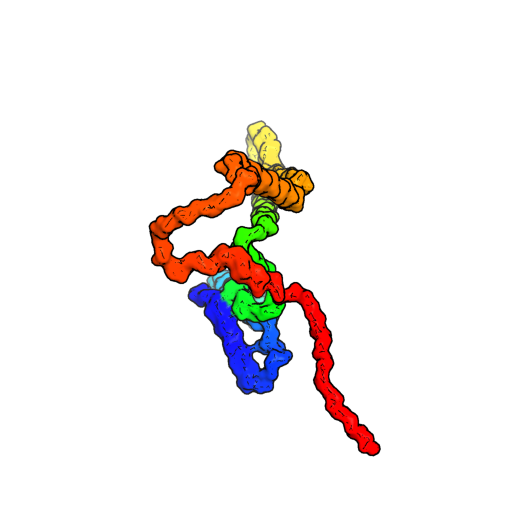-14.980 -31.184 1.00 33.41 276 GLU A N 1
ATOM 2086 C CA . GLU A 1 276 ? 41.129 -15.967 -30.647 1.00 33.41 276 GLU A CA 1
ATOM 2087 C C . GLU A 1 276 ? 42.374 -15.449 -29.917 1.00 33.41 276 GLU A C 1
ATOM 2089 O O . GLU A 1 276 ? 43.408 -15.115 -30.487 1.00 33.41 276 GLU A O 1
ATOM 2094 N N . GLY A 1 277 ? 42.277 -15.503 -28.585 1.00 31.34 277 GLY A N 1
ATOM 2095 C CA . GLY A 1 277 ? 43.442 -15.624 -27.730 1.00 31.34 277 GLY A CA 1
ATOM 2096 C C . GLY A 1 277 ? 44.106 -16.981 -27.942 1.00 31.34 277 GLY A C 1
ATOM 2097 O O . GLY A 1 277 ? 43.573 -18.002 -27.524 1.00 31.34 277 GLY A O 1
ATOM 2098 N N . GLU A 1 278 ? 45.293 -16.956 -28.531 1.00 32.62 278 GLU A N 1
ATOM 2099 C CA . GLU A 1 278 ? 46.310 -17.990 -28.380 1.00 32.62 278 GLU A CA 1
ATOM 2100 C C . GLU A 1 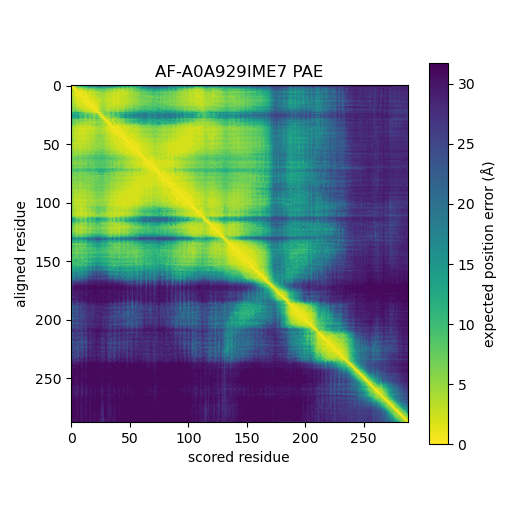278 ? 47.611 -17.267 -27.999 1.00 32.62 278 GLU A C 1
ATOM 2102 O O . GLU A 1 278 ? 48.323 -16.720 -28.839 1.00 32.62 278 GLU A O 1
ATOM 2107 N N . GLN A 1 279 ? 47.871 -17.167 -26.692 1.00 31.75 279 GLN A N 1
ATOM 2108 C CA . GLN A 1 279 ? 49.153 -16.716 -26.153 1.00 31.75 279 GLN A CA 1
ATOM 2109 C C . GLN A 1 279 ? 50.051 -17.936 -25.960 1.00 31.75 279 GLN A C 1
ATOM 2111 O O . GLN A 1 279 ? 49.773 -18.791 -25.120 1.00 31.75 279 GLN A O 1
ATOM 2116 N N . ALA A 1 280 ? 51.152 -17.976 -26.704 1.00 30.28 280 ALA A N 1
ATOM 2117 C CA . ALA A 1 280 ? 52.282 -18.854 -26.448 1.00 30.28 280 ALA A CA 1
ATOM 2118 C C . ALA A 1 280 ? 53.579 -18.036 -26.482 1.00 30.28 280 ALA A C 1
ATOM 2120 O O . ALA A 1 280 ? 53.949 -17.521 -27.530 1.00 30.28 280 ALA A O 1
ATOM 2121 N N . GLU A 1 281 ? 54.250 -17.943 -25.331 1.00 32.47 281 GLU A N 1
ATOM 2122 C CA . GLU A 1 281 ? 55.709 -17.828 -25.150 1.00 32.47 281 GLU A CA 1
ATOM 2123 C C . GLU A 1 281 ? 56.032 -17.893 -23.638 1.00 32.47 281 GLU A C 1
ATOM 2125 O O . GLU A 1 281 ? 55.182 -17.510 -22.832 1.00 32.47 281 GLU A O 1
ATOM 2130 N N . PRO A 1 282 ? 57.260 -18.238 -23.202 1.00 39.94 282 PRO A N 1
ATOM 2131 C CA . PRO A 1 282 ? 58.184 -19.260 -23.692 1.00 39.94 282 PRO A CA 1
ATOM 2132 C C . PRO A 1 282 ? 58.626 -20.233 -22.563 1.00 39.94 282 PRO A C 1
ATOM 2134 O O . PRO A 1 282 ? 58.206 -20.146 -21.412 1.00 39.94 282 PRO A O 1
ATOM 2137 N N . GLN A 1 283 ? 59.470 -21.198 -22.937 1.00 35.19 283 GLN A N 1
ATOM 2138 C CA . GLN A 1 283 ? 60.044 -22.273 -22.118 1.00 35.19 283 GLN A CA 1
ATOM 2139 C C . GLN A 1 283 ? 60.842 -21.794 -20.889 1.00 35.19 283 GLN A C 1
ATOM 2141 O O . GLN A 1 283 ? 61.713 -20.939 -21.020 1.00 35.19 283 GLN A O 1
ATOM 2146 N N . ASP A 1 284 ? 60.677 -22.494 -19.762 1.00 34.38 284 ASP A N 1
ATOM 2147 C CA . ASP A 1 284 ? 61.806 -22.845 -18.894 1.00 34.38 284 ASP A CA 1
ATOM 2148 C C . ASP A 1 284 ? 61.672 -24.304 -18.431 1.00 34.38 284 ASP A C 1
ATOM 2150 O O . ASP A 1 284 ? 60.627 -24.743 -17.941 1.00 34.38 284 ASP A O 1
ATOM 2154 N N . GLY A 1 285 ? 62.731 -25.068 -18.677 1.00 33.72 285 GLY A N 1
ATOM 2155 C CA . GLY A 1 285 ? 62.875 -26.463 -18.310 1.00 33.72 285 GLY A CA 1
ATOM 2156 C C . GLY A 1 285 ? 63.839 -26.576 -17.139 1.00 33.72 285 GLY A C 1
ATOM 2157 O O . GLY A 1 285 ? 65.040 -26.394 -1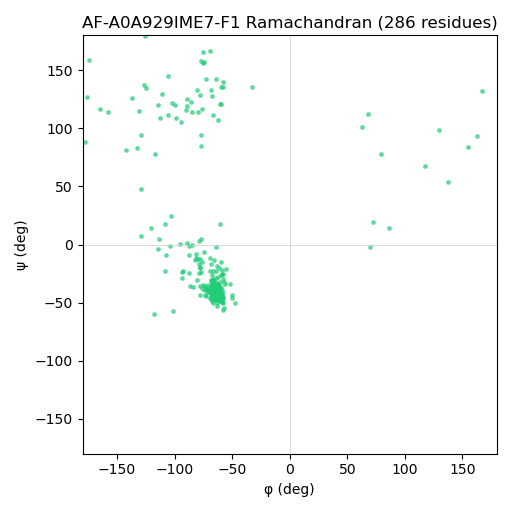7.304 1.00 33.72 285 GLY A O 1
ATOM 2158 N N . GLY A 1 286 ? 63.318 -26.961 -15.977 1.00 30.50 286 GLY A N 1
ATOM 2159 C CA . GLY A 1 286 ? 64.112 -27.464 -14.861 1.00 30.50 286 GLY A CA 1
ATOM 2160 C C . GLY A 1 286 ? 64.083 -28.991 -14.833 1.00 30.50 286 GLY A C 1
ATOM 2161 O O . GLY A 1 286 ? 63.058 -29.583 -14.503 1.00 30.50 286 GLY A O 1
ATOM 2162 N N . GLN A 1 287 ? 65.206 -29.625 -15.177 1.00 38.16 287 GLN A N 1
ATOM 2163 C CA . GLN A 1 287 ? 65.514 -31.013 -14.827 1.00 38.16 287 GLN A CA 1
ATOM 2164 C C . GLN A 1 287 ? 66.224 -31.048 -13.467 1.00 38.16 287 GLN A C 1
ATOM 2166 O O . GLN A 1 287 ? 67.320 -30.498 -13.356 1.00 38.16 287 GLN A O 1
ATOM 2171 N N . GLN A 1 288 ? 65.630 -31.726 -12.480 1.00 34.62 288 GLN A N 1
ATOM 2172 C CA . GLN A 1 288 ? 66.227 -32.760 -11.611 1.00 34.62 288 GLN A CA 1
ATOM 2173 C C . GLN A 1 288 ? 65.195 -33.248 -10.595 1.00 34.62 288 GLN A C 1
ATOM 2175 O O . GLN A 1 288 ? 64.534 -32.394 -9.966 1.00 34.62 288 GLN A O 1
#

Foldseek 3Di:
DPDFLQCLQVCLLVVLVVVCVVVVHDCPDPSVALVSSLVVSLCVVLVVQLVVLLVVQVVPDDCVQLVVCVVVVDDPVRSCVPPVCVSCVVSNVVSVVVSVVCSLQPPSNSVRSHDPDDHPNRVLVVVVVVPPDPVSVVVVVVVVLVVVLVVLVVVQVVVVVVVVVVVVDDDDDDPVVVVVVVVVVTVSVVVSVVSVVVVVVVVVVCVVDDPVVVVVVVVVVVVVVVVVVVVVVVVVDPDPPDDDDDDDDDDDDDDPCVPVPDPVNVVVVPPPDDDDDDDDDDDDDDDD

Sequence (288 aa):
ILIPGVVLGISTLIFWDRTAQLLGFGTDSFFYNGIFLTVLGQSSFISSYCMLMIIARLQRFDTGQIEAALDLGATNTQAFRRIMLPFLKPAIISAGIIAFLASFENYNTTVFTISSLHTFTTIISQKVRLGIDPSISAVAFIIILLTLIGALVFEGMSKRAELKKARLLPEGNGAGDVLRSLFKRNPAMIMSVMVVVATMAGIWLAMGHSATQCKADLLEQKLERQRILEEEFRQTQPGADESGGAPASQGLGAGAFGSVFDPKNLEGAAGVDEKEGEQAEPQDGGQQ